Protein AF-A0A968XJI5-F1 (afdb_monomer_lite)

Structure (mmCIF, N/CA/C/O backbone):
data_AF-A0A968XJI5-F1
#
_entry.id   AF-A0A968XJI5-F1
#
loop_
_atom_site.group_PDB
_atom_site.id
_atom_site.type_symbol
_atom_site.label_atom_id
_atom_site.label_alt_id
_atom_site.label_comp_id
_atom_site.label_asym_id
_atom_site.label_entity_id
_atom_site.label_seq_id
_atom_site.pdbx_PDB_ins_code
_atom_site.Cartn_x
_atom_site.Cartn_y
_atom_site.Cartn_z
_atom_site.occupancy
_atom_site.B_iso_or_equiv
_atom_site.auth_seq_id
_atom_site.auth_comp_id
_atom_site.auth_asym_id
_atom_site.auth_atom_id
_atom_site.pdbx_PDB_model_num
ATOM 1 N N . MET A 1 1 ? -0.556 -0.859 -24.453 1.00 35.66 1 MET A N 1
ATOM 2 C CA . MET A 1 1 ? -1.212 -1.954 -23.723 1.00 35.66 1 MET A CA 1
ATOM 3 C C . MET A 1 1 ? -1.391 -1.450 -22.297 1.00 35.66 1 MET A C 1
ATOM 5 O O . MET A 1 1 ?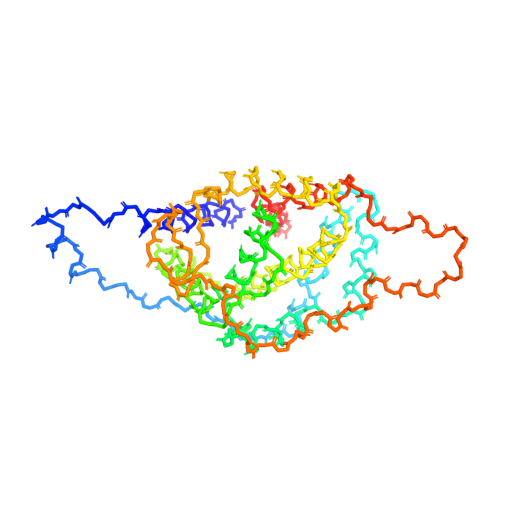 -0.723 -1.911 -21.394 1.00 35.66 1 MET A O 1
ATOM 9 N N . ASN A 1 2 ? -2.111 -0.326 -22.147 1.00 31.19 2 ASN A N 1
ATOM 10 C CA . ASN A 1 2 ? -1.988 0.552 -20.966 1.00 31.19 2 ASN A CA 1
ATOM 11 C C . ASN A 1 2 ? -3.365 1.051 -20.475 1.00 31.19 2 ASN A C 1
ATOM 13 O O . ASN A 1 2 ? -3.436 1.959 -19.659 1.00 31.19 2 ASN A O 1
ATOM 17 N N . ILE A 1 3 ? -4.454 0.474 -20.998 1.00 26.94 3 ILE A N 1
ATOM 18 C CA . ILE A 1 3 ? -5.840 0.720 -20.561 1.00 26.94 3 ILE A CA 1
ATOM 19 C C . ILE A 1 3 ? -6.321 -0.435 -19.654 1.00 26.94 3 ILE A C 1
ATOM 21 O O . ILE A 1 3 ? -7.264 -0.275 -18.889 1.00 26.94 3 ILE A O 1
ATOM 25 N N . GLU A 1 4 ? -5.639 -1.583 -19.675 1.00 44.22 4 GLU A N 1
ATOM 26 C CA . GLU A 1 4 ? -6.158 -2.834 -19.110 1.00 44.22 4 GLU A CA 1
ATOM 27 C C . GLU A 1 4 ? -5.755 -3.085 -17.642 1.00 44.22 4 GLU A C 1
ATOM 29 O O . GLU A 1 4 ? -6.529 -3.686 -16.903 1.00 44.22 4 GLU A O 1
ATOM 34 N N . ILE A 1 5 ? -4.651 -2.505 -17.145 1.00 39.16 5 ILE A N 1
ATOM 35 C CA . ILE A 1 5 ? -4.213 -2.661 -15.738 1.00 39.16 5 ILE A CA 1
ATOM 36 C C . ILE A 1 5 ? -5.248 -2.097 -14.743 1.00 39.16 5 ILE A C 1
ATOM 38 O O . ILE A 1 5 ? -5.525 -2.725 -13.721 1.00 39.16 5 ILE A O 1
ATOM 42 N N . SER A 1 6 ? -5.886 -0.964 -15.067 1.00 45.66 6 SER A N 1
ATOM 43 C CA . SER A 1 6 ? -6.975 -0.395 -14.251 1.00 45.66 6 SER A CA 1
ATOM 44 C C . SER A 1 6 ? -8.212 -1.306 -14.236 1.00 45.66 6 SER A C 1
ATOM 46 O O . SER A 1 6 ? -8.803 -1.548 -13.183 1.00 45.66 6 SER A O 1
ATOM 48 N N . GLY A 1 7 ? -8.548 -1.908 -15.385 1.00 45.16 7 GLY A N 1
ATOM 49 C CA . GLY A 1 7 ? -9.621 -2.900 -15.482 1.00 45.16 7 GLY A CA 1
ATOM 50 C C . GLY A 1 7 ? -9.322 -4.180 -14.696 1.00 45.16 7 GLY A C 1
ATOM 51 O O . GLY A 1 7 ? -10.227 -4.768 -14.110 1.00 45.16 7 GLY A O 1
ATOM 52 N N . ASN A 1 8 ? -8.056 -4.592 -14.621 1.00 47.53 8 ASN A N 1
ATOM 53 C CA . ASN A 1 8 ? -7.646 -5.787 -13.883 1.00 47.53 8 ASN A CA 1
ATOM 54 C C . ASN A 1 8 ? -7.675 -5.595 -12.378 1.00 47.53 8 ASN A C 1
ATOM 56 O O . ASN A 1 8 ? -8.117 -6.497 -11.674 1.00 47.53 8 ASN A O 1
ATOM 60 N N . MET A 1 9 ? -7.273 -4.422 -11.889 1.00 52.53 9 MET A N 1
ATOM 61 C CA . MET A 1 9 ? -7.461 -4.085 -10.482 1.00 52.53 9 MET A CA 1
ATOM 62 C C . MET A 1 9 ? -8.940 -4.024 -10.119 1.00 52.53 9 MET A C 1
ATOM 64 O O . MET A 1 9 ? -9.320 -4.601 -9.110 1.00 52.53 9 MET A O 1
ATOM 68 N N . GLN A 1 10 ? -9.784 -3.419 -10.960 1.00 55.75 10 GLN A N 1
ATOM 69 C CA . GLN A 1 10 ? -11.232 -3.406 -10.733 1.00 55.75 10 GLN A CA 1
ATOM 70 C C . GLN A 1 10 ? -11.834 -4.817 -10.741 1.00 55.75 10 GLN A C 1
ATOM 72 O O . GLN A 1 10 ? -12.703 -5.102 -9.926 1.00 55.75 10 GLN A O 1
ATOM 77 N N . ARG A 1 11 ? -11.366 -5.727 -11.608 1.00 54.44 11 ARG A N 1
ATOM 78 C CA . ARG A 1 11 ? -11.797 -7.137 -11.597 1.00 54.44 11 ARG A CA 1
ATOM 79 C C . ARG A 1 11 ? -11.297 -7.890 -10.370 1.00 54.44 11 ARG A C 1
ATOM 81 O O . ARG A 1 11 ? -12.080 -8.625 -9.784 1.00 54.44 11 ARG A O 1
ATOM 88 N N . ALA A 1 12 ? -10.044 -7.694 -9.961 1.00 53.41 12 ALA A N 1
ATOM 89 C CA . ALA A 1 12 ? -9.514 -8.282 -8.733 1.00 53.41 12 ALA A CA 1
ATOM 90 C C . ALA A 1 12 ? -10.296 -7.775 -7.509 1.00 53.41 12 ALA A C 1
ATOM 92 O O . ALA A 1 12 ? -10.733 -8.577 -6.690 1.00 53.41 12 ALA A O 1
ATOM 93 N N . SER A 1 13 ? -10.579 -6.471 -7.436 1.00 58.62 13 SER A N 1
ATOM 94 C CA . SER A 1 13 ? -11.427 -5.859 -6.407 1.00 58.62 13 SER A CA 1
ATOM 95 C C . SER A 1 13 ? -12.874 -6.369 -6.450 1.00 58.62 13 SER A C 1
ATOM 97 O O . SER A 1 13 ? -13.447 -6.673 -5.403 1.00 58.62 13 SER A O 1
ATOM 99 N N . ALA A 1 14 ? -13.453 -6.544 -7.641 1.00 58.97 14 ALA A N 1
ATOM 100 C CA . ALA A 1 14 ? -14.783 -7.126 -7.810 1.00 58.97 14 ALA A CA 1
ATOM 101 C C . ALA A 1 14 ? -14.828 -8.603 -7.390 1.00 58.97 14 ALA A C 1
ATOM 103 O O . ALA A 1 14 ? -15.813 -9.029 -6.801 1.00 58.97 14 ALA A O 1
ATOM 104 N N . MET A 1 15 ? -13.762 -9.371 -7.635 1.00 55.09 15 MET A N 1
ATOM 105 C CA . MET A 1 15 ? -13.666 -10.781 -7.241 1.00 55.09 15 MET A CA 1
ATOM 106 C C . MET A 1 15 ? -13.404 -10.970 -5.747 1.00 55.09 15 MET A C 1
ATOM 108 O O . MET A 1 15 ? -13.943 -11.894 -5.141 1.00 55.09 15 MET A O 1
ATOM 112 N N . VAL A 1 16 ? -12.615 -10.086 -5.127 1.00 56.41 16 VAL A N 1
ATOM 113 C CA . VAL A 1 16 ? -12.522 -10.022 -3.662 1.00 56.41 16 VAL A CA 1
ATOM 114 C C . VAL A 1 16 ? -13.909 -9.736 -3.088 1.00 56.41 16 VAL A C 1
ATOM 116 O O . VAL A 1 16 ? -14.330 -10.433 -2.176 1.00 56.41 16 VAL A O 1
ATOM 119 N N . SER A 1 17 ? -14.660 -8.804 -3.679 1.00 55.44 17 SER A N 1
ATOM 120 C CA . SER A 1 17 ? -16.026 -8.489 -3.243 1.00 55.44 17 SER A CA 1
ATOM 121 C C . SER A 1 17 ? -17.034 -9.620 -3.500 1.00 55.44 17 SER A C 1
ATOM 123 O O . SER A 1 17 ? -17.924 -9.818 -2.682 1.00 55.44 17 SER A O 1
ATOM 125 N N . SER A 1 18 ? -16.910 -10.392 -4.589 1.00 52.97 18 SER A N 1
ATOM 126 C CA . SER A 1 18 ? -17.830 -11.501 -4.894 1.00 52.97 18 SER A CA 1
ATOM 127 C C . SER A 1 18 ? -17.578 -12.736 -4.030 1.00 52.97 18 SER A C 1
ATOM 129 O O . SER A 1 18 ? -18.528 -13.344 -3.552 1.00 52.97 18 SER A O 1
ATOM 131 N N . ASN A 1 19 ? -16.313 -13.060 -3.743 1.00 51.69 19 ASN A N 1
ATOM 132 C CA . ASN A 1 19 ? -15.949 -14.164 -2.842 1.00 51.69 19 ASN A CA 1
ATOM 133 C C . ASN A 1 19 ? -16.343 -13.907 -1.374 1.00 51.69 19 ASN A C 1
ATOM 135 O O . ASN A 1 19 ? -16.191 -14.790 -0.538 1.00 51.69 19 ASN A O 1
ATOM 139 N N . ILE A 1 20 ? -16.795 -12.693 -1.057 1.00 50.97 20 ILE A N 1
ATOM 140 C CA . ILE A 1 20 ? -17.197 -12.241 0.278 1.00 50.97 20 ILE A CA 1
ATOM 141 C C . ILE A 1 20 ? -18.722 -12.385 0.499 1.00 50.97 20 ILE A C 1
ATOM 143 O O . ILE A 1 20 ? -19.172 -12.283 1.636 1.00 50.97 20 ILE A O 1
ATOM 147 N N . VAL A 1 21 ? -19.528 -12.629 -0.549 1.00 47.69 21 VAL A N 1
ATOM 148 C CA . VAL A 1 21 ? -21.010 -12.577 -0.485 1.00 47.69 21 VAL A CA 1
ATOM 149 C C . VAL A 1 21 ? -21.703 -13.942 -0.671 1.00 47.69 21 VAL A C 1
ATOM 151 O O . VAL A 1 21 ? -22.892 -14.053 -0.392 1.00 47.69 21 VAL A O 1
ATOM 154 N N . GLU A 1 22 ? -21.003 -15.004 -1.075 1.00 44.00 22 GLU A N 1
ATOM 155 C CA . GLU A 1 22 ? -21.615 -16.326 -1.311 1.00 44.00 22 GLU A CA 1
ATOM 156 C C . GLU A 1 22 ? -21.336 -17.319 -0.169 1.00 44.00 22 GLU A C 1
ATOM 158 O O . GLU A 1 22 ? -20.496 -18.204 -0.288 1.00 44.00 22 GLU A O 1
ATOM 163 N N . GLU A 1 23 ? -22.062 -17.192 0.942 1.00 47.00 23 GLU A N 1
ATOM 164 C CA . GLU A 1 23 ? -22.126 -18.221 1.993 1.00 47.00 23 GLU A CA 1
ATOM 165 C C . GLU A 1 23 ? -23.575 -18.345 2.495 1.00 47.00 23 GLU A C 1
ATOM 167 O O . GLU A 1 23 ? -23.846 -18.065 3.649 1.00 47.00 23 GLU A O 1
ATOM 172 N N . ASP A 1 24 ? -24.529 -18.641 1.597 1.00 42.19 24 ASP A N 1
ATOM 173 C CA . ASP A 1 24 ? -25.928 -18.997 1.949 1.00 42.19 24 ASP A CA 1
ATOM 174 C C . ASP A 1 24 ? -26.706 -19.658 0.773 1.00 42.19 24 ASP A C 1
ATOM 176 O O . ASP A 1 24 ? -27.933 -19.586 0.687 1.00 42.19 24 ASP A O 1
ATOM 180 N N . ALA A 1 25 ? -26.017 -20.312 -0.172 1.00 46.16 25 ALA A N 1
ATOM 181 C CA . ALA A 1 25 ? -26.663 -21.061 -1.259 1.00 46.16 25 ALA A CA 1
ATOM 182 C C . ALA A 1 25 ? -26.314 -22.552 -1.172 1.00 46.16 25 ALA A C 1
ATOM 184 O O . ALA A 1 25 ? -25.316 -23.011 -1.730 1.00 46.16 25 ALA A O 1
ATOM 185 N N . ASP A 1 26 ? -27.156 -23.287 -0.449 1.00 47.19 26 ASP A N 1
ATOM 186 C CA . ASP A 1 26 ? -27.090 -24.736 -0.297 1.00 47.19 26 ASP A CA 1
ATOM 187 C C . ASP A 1 26 ? -27.313 -25.487 -1.635 1.00 47.19 26 ASP A C 1
ATOM 189 O O . ASP A 1 26 ? -28.223 -25.191 -2.412 1.00 47.19 26 ASP A O 1
ATOM 193 N N . ASP A 1 27 ? -26.472 -26.508 -1.827 1.00 46.28 27 ASP A N 1
ATOM 194 C CA . ASP A 1 27 ? -26.639 -27.765 -2.581 1.00 46.28 27 ASP A CA 1
ATOM 195 C C . ASP A 1 27 ? -26.408 -27.910 -4.104 1.00 46.28 27 ASP A C 1
ATOM 197 O O . ASP A 1 27 ? -26.242 -29.051 -4.531 1.00 46.28 27 ASP A O 1
ATOM 201 N N . ASP A 1 28 ? -26.239 -26.865 -4.930 1.00 42.72 28 ASP A N 1
ATOM 202 C CA . ASP A 1 28 ? -26.027 -27.074 -6.394 1.00 42.72 28 ASP A CA 1
ATOM 203 C C . ASP A 1 28 ? -24.695 -26.552 -6.990 1.00 42.72 28 ASP A C 1
ATOM 205 O O . ASP A 1 28 ? -24.399 -26.788 -8.167 1.00 42.72 28 ASP A O 1
ATOM 209 N N . LEU A 1 29 ? -23.821 -25.910 -6.202 1.00 43.19 29 LEU A N 1
ATOM 210 C CA . LEU A 1 29 ? -22.547 -25.337 -6.694 1.00 43.19 29 LEU A CA 1
ATOM 211 C C . LEU A 1 29 ? -21.313 -26.248 -6.535 1.00 43.19 29 LEU A C 1
ATOM 213 O O . LEU A 1 29 ? -20.282 -26.008 -7.174 1.00 43.19 29 LEU A O 1
ATOM 217 N N . ASP A 1 30 ? -21.417 -27.343 -5.775 1.00 42.69 30 ASP A N 1
ATOM 218 C CA . ASP A 1 30 ? -20.290 -28.255 -5.492 1.00 42.69 30 ASP A CA 1
ATOM 219 C C . ASP A 1 30 ? -19.818 -29.042 -6.741 1.00 42.69 30 ASP A C 1
ATOM 221 O O . ASP A 1 30 ? -18.739 -29.640 -6.768 1.00 42.69 30 ASP A O 1
ATOM 225 N N . SER A 1 31 ? -20.595 -29.000 -7.831 1.00 43.19 31 SER A N 1
ATOM 226 C CA . SER A 1 31 ? -20.277 -29.670 -9.099 1.00 43.19 31 SER A CA 1
ATOM 227 C C . SER A 1 31 ? -19.577 -28.784 -10.145 1.00 43.19 31 SER A C 1
ATOM 229 O O . SER A 1 31 ? -18.988 -29.324 -11.084 1.00 43.19 31 SER A O 1
ATOM 231 N N . LEU A 1 32 ? -19.550 -27.451 -9.978 1.00 40.84 32 LEU A N 1
ATOM 232 C CA . LEU A 1 32 ? -18.903 -26.526 -10.931 1.00 40.84 32 LEU A CA 1
ATOM 233 C C . LEU A 1 32 ? -17.544 -25.983 -10.461 1.00 40.84 32 LEU A C 1
ATOM 235 O O . LEU A 1 32 ? -16.745 -25.551 -11.292 1.00 40.84 32 LEU A O 1
ATOM 239 N N . GLN A 1 33 ? -17.232 -26.053 -9.164 1.00 47.09 33 GLN A N 1
ATOM 240 C CA . GLN A 1 33 ? -15.945 -25.581 -8.630 1.00 47.09 33 GLN A CA 1
ATOM 241 C C . GLN A 1 33 ? -14.835 -26.649 -8.604 1.00 47.09 33 GLN A C 1
ATOM 243 O O . GLN A 1 33 ? -13.657 -26.307 -8.513 1.00 47.09 33 GLN A O 1
ATOM 248 N N . LYS A 1 34 ? -15.153 -27.943 -8.752 1.00 43.00 34 LYS A N 1
ATOM 249 C CA . LYS A 1 34 ? -14.184 -29.036 -8.526 1.00 43.00 34 LYS A CA 1
ATOM 250 C C . LYS A 1 34 ? -13.140 -29.289 -9.624 1.00 43.00 34 LYS A C 1
ATOM 252 O O . LYS A 1 34 ? -12.321 -30.180 -9.437 1.00 43.00 34 LYS A O 1
ATOM 257 N N . ASN A 1 35 ? -13.108 -28.542 -10.734 1.00 39.81 35 ASN A N 1
ATOM 258 C CA . ASN A 1 35 ? -12.178 -28.842 -11.841 1.00 39.81 35 ASN A CA 1
ATOM 259 C C . ASN A 1 35 ? -11.544 -27.642 -12.567 1.00 39.81 35 ASN A C 1
ATOM 261 O O . ASN A 1 35 ? -10.936 -27.832 -13.622 1.00 39.81 35 ASN A O 1
ATOM 265 N N . GLN A 1 36 ? -11.597 -26.419 -12.028 1.00 47.22 36 GLN A N 1
ATOM 266 C CA . GLN A 1 36 ? -10.702 -25.371 -12.533 1.00 47.22 36 GLN A CA 1
ATOM 267 C C . GLN A 1 36 ? -9.328 -25.517 -11.877 1.00 47.22 36 GLN A C 1
ATOM 269 O O . GLN A 1 36 ? -9.031 -24.923 -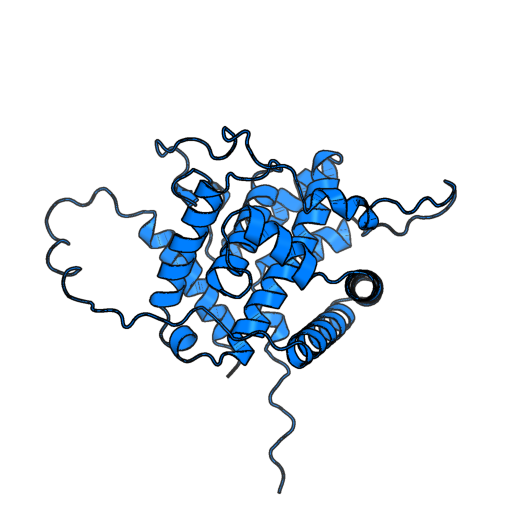10.845 1.00 47.22 36 GLN A O 1
ATOM 274 N N . THR A 1 37 ? -8.468 -26.333 -12.489 1.00 44.34 37 THR A N 1
ATOM 275 C CA . THR A 1 37 ? -7.027 -26.300 -12.225 1.00 44.34 37 THR A CA 1
ATOM 276 C C . THR A 1 37 ? -6.479 -24.967 -12.729 1.00 44.34 37 THR A C 1
ATOM 278 O O . THR A 1 37 ? -6.015 -24.861 -13.866 1.00 44.34 37 THR A O 1
ATOM 281 N N . TYR A 1 38 ? -6.574 -23.923 -11.907 1.00 52.94 38 TYR A N 1
ATOM 282 C CA . TYR A 1 38 ? -5.861 -22.676 -12.151 1.00 52.94 38 TYR 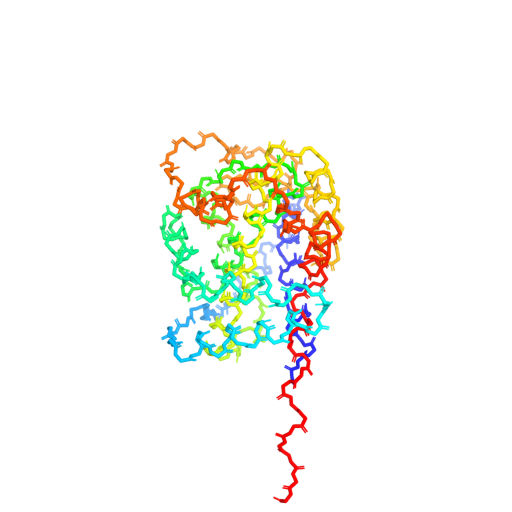A CA 1
ATOM 283 C C . TYR A 1 38 ? -4.363 -22.987 -12.162 1.00 52.94 38 TYR A C 1
ATOM 285 O O . TYR A 1 38 ? -3.831 -23.555 -11.207 1.00 52.94 38 TYR A O 1
ATOM 293 N N . SER A 1 39 ? -3.674 -22.653 -13.257 1.00 56.69 39 SER A N 1
ATOM 294 C CA . SER A 1 39 ? -2.211 -22.681 -13.242 1.00 56.69 39 SER A CA 1
ATOM 295 C C . SER A 1 39 ? -1.733 -21.696 -12.174 1.00 56.69 39 SER A C 1
ATOM 297 O O . SER A 1 39 ? -2.232 -20.569 -12.156 1.00 56.69 39 SER A O 1
ATOM 299 N N . PRO A 1 40 ? -0.812 -22.092 -11.278 1.00 68.81 40 PRO A N 1
ATOM 300 C CA . PRO A 1 40 ? -0.334 -21.198 -10.236 1.00 68.81 40 PRO A CA 1
ATOM 301 C C . PRO A 1 40 ? 0.265 -19.952 -10.891 1.00 68.81 40 PRO A C 1
ATOM 303 O O . PRO A 1 40 ? 1.225 -20.035 -11.659 1.00 68.81 40 PRO A O 1
ATOM 306 N N . VAL A 1 41 ? -0.343 -18.796 -10.630 1.00 84.06 41 VAL A N 1
ATOM 307 C CA . VAL A 1 41 ? 0.139 -17.518 -11.148 1.00 84.06 41 VAL A CA 1
ATOM 308 C C . VAL A 1 41 ? 1.379 -17.126 -10.356 1.00 84.06 41 VAL A C 1
ATOM 310 O O . VAL A 1 41 ? 1.348 -17.084 -9.130 1.00 84.06 41 VAL A O 1
ATOM 313 N N . ASN A 1 42 ? 2.484 -16.835 -11.047 1.00 90.75 42 ASN A N 1
ATOM 314 C CA . ASN A 1 42 ? 3.670 -16.311 -10.381 1.00 90.75 42 ASN A CA 1
ATOM 315 C C . ASN A 1 42 ? 3.426 -14.846 -9.983 1.00 90.75 42 ASN A C 1
ATOM 317 O O . ASN A 1 42 ? 3.370 -13.976 -10.855 1.00 90.75 42 ASN A O 1
ATOM 321 N N . LEU A 1 43 ? 3.286 -14.583 -8.686 1.00 94.62 43 LEU A N 1
ATOM 322 C CA . LEU A 1 43 ? 3.045 -13.247 -8.129 1.00 94.62 43 LEU A CA 1
ATOM 323 C C . LEU A 1 43 ? 4.329 -12.542 -7.675 1.00 94.62 43 LEU A C 1
ATOM 325 O O . LEU A 1 43 ? 4.277 -11.375 -7.281 1.00 94.62 43 LEU A O 1
ATOM 329 N N . THR A 1 44 ? 5.470 -13.232 -7.735 1.00 96.31 44 THR A N 1
ATOM 330 C CA . THR A 1 44 ? 6.758 -12.693 -7.309 1.00 96.31 44 THR A CA 1
ATOM 331 C C . THR A 1 44 ? 7.549 -12.113 -8.478 1.00 96.31 44 THR A C 1
ATOM 333 O O . THR A 1 44 ? 7.228 -12.326 -9.655 1.00 96.31 44 THR A O 1
ATOM 336 N N . TYR A 1 45 ? 8.569 -11.327 -8.142 1.00 96.38 45 TYR A N 1
ATOM 337 C CA . TYR A 1 45 ? 9.547 -10.791 -9.081 1.00 96.38 45 TYR A CA 1
ATOM 338 C C . TYR A 1 45 ? 10.954 -10.825 -8.482 1.00 96.38 45 TYR A C 1
ATOM 340 O O . TYR A 1 45 ? 11.129 -10.752 -7.265 1.00 96.38 45 TYR A O 1
ATOM 348 N N . THR A 1 46 ? 11.976 -10.864 -9.337 1.00 97.56 46 THR A N 1
ATOM 349 C CA . THR A 1 46 ? 13.363 -10.655 -8.907 1.00 97.56 46 THR A CA 1
ATOM 350 C C . THR A 1 46 ? 13.654 -9.153 -8.775 1.00 97.56 46 THR A C 1
ATOM 352 O O . THR A 1 46 ? 13.566 -8.435 -9.776 1.00 97.56 46 THR A O 1
ATOM 355 N N . PRO A 1 47 ? 14.036 -8.638 -7.590 1.00 96.44 47 PRO A N 1
ATOM 356 C CA . PRO A 1 47 ? 14.287 -7.210 -7.408 1.00 96.44 47 PRO A CA 1
ATOM 357 C C . PRO A 1 47 ? 15.442 -6.699 -8.266 1.00 96.44 47 PRO A C 1
ATOM 359 O O . PRO A 1 47 ? 16.501 -7.321 -8.366 1.00 96.44 47 PRO A O 1
ATOM 362 N N . SER A 1 48 ? 15.274 -5.507 -8.835 1.00 97.62 48 SER A N 1
ATOM 363 C CA . SER A 1 48 ? 16.322 -4.811 -9.581 1.00 97.62 48 SER A CA 1
ATOM 364 C C . SER A 1 48 ? 16.458 -3.372 -9.107 1.00 97.62 48 SER A C 1
ATOM 366 O O . SER A 1 48 ? 15.589 -2.546 -9.373 1.00 97.62 48 SER A O 1
ATOM 368 N N . SER A 1 49 ? 17.592 -3.036 -8.491 1.00 94.81 49 SER A N 1
ATOM 369 C CA . SER A 1 49 ? 17.864 -1.677 -7.996 1.00 94.81 49 SER A CA 1
ATOM 370 C C . SER A 1 49 ? 17.866 -0.617 -9.104 1.00 94.81 49 SER A C 1
ATOM 372 O O . SER A 1 49 ? 17.486 0.534 -8.885 1.00 94.81 49 SER A O 1
ATOM 374 N N . ALA A 1 50 ? 18.271 -0.994 -10.322 1.00 95.31 50 ALA A N 1
ATOM 375 C CA . ALA A 1 50 ? 18.188 -0.120 -11.486 1.00 95.31 50 ALA A CA 1
ATOM 376 C C . ALA A 1 50 ? 16.731 0.206 -11.843 1.00 95.31 50 ALA A C 1
ATOM 378 O O . ALA A 1 50 ? 16.433 1.359 -12.156 1.00 95.31 50 ALA A O 1
ATOM 379 N N . ARG A 1 51 ? 15.831 -0.783 -11.751 1.00 95.44 51 ARG A N 1
ATOM 380 C CA . ARG A 1 51 ? 14.393 -0.587 -11.973 1.00 95.44 51 ARG A CA 1
ATOM 381 C C . ARG A 1 51 ? 13.755 0.204 -10.848 1.00 95.44 51 ARG A C 1
ATOM 383 O O . ARG A 1 51 ? 13.069 1.162 -11.161 1.00 95.44 51 ARG A O 1
ATOM 390 N N . THR A 1 52 ? 14.074 -0.091 -9.590 1.00 94.56 52 THR A N 1
ATOM 391 C CA . THR A 1 52 ? 13.586 0.688 -8.443 1.00 94.56 52 THR A CA 1
ATOM 392 C C . THR A 1 52 ? 13.879 2.171 -8.627 1.00 94.56 52 THR A C 1
ATOM 394 O O . THR A 1 52 ? 12.983 3.007 -8.554 1.00 94.56 52 THR A O 1
ATOM 397 N N . ARG A 1 53 ? 15.119 2.518 -8.998 1.00 92.75 53 ARG A N 1
ATOM 398 C CA . ARG A 1 53 ? 15.489 3.912 -9.276 1.00 92.75 53 ARG A CA 1
ATOM 399 C C . ARG A 1 53 ? 14.681 4.517 -10.428 1.00 92.75 53 ARG A C 1
ATOM 401 O O . ARG A 1 53 ? 14.248 5.661 -10.323 1.00 92.75 53 ARG A O 1
ATOM 408 N N . ALA A 1 54 ? 14.484 3.772 -11.515 1.00 91.44 54 ALA A N 1
ATOM 409 C CA . ALA A 1 54 ? 13.698 4.233 -12.659 1.00 91.44 54 ALA A CA 1
ATOM 410 C C . ALA A 1 54 ? 12.212 4.427 -12.303 1.00 91.44 54 ALA A C 1
ATOM 412 O O . ALA A 1 54 ? 11.624 5.439 -12.683 1.00 91.44 54 ALA A O 1
ATOM 413 N N . ASN A 1 55 ? 11.632 3.508 -11.530 1.00 90.50 55 ASN A N 1
ATOM 414 C CA . ASN A 1 55 ? 10.251 3.559 -11.055 1.00 90.50 55 ASN A CA 1
ATOM 415 C C . ASN A 1 55 ? 10.034 4.779 -10.151 1.00 90.50 55 ASN A C 1
ATOM 417 O O . ASN A 1 55 ? 9.100 5.544 -10.376 1.00 90.50 55 ASN A O 1
ATOM 421 N N . MET A 1 56 ? 10.944 5.042 -9.205 1.00 89.00 56 MET A N 1
ATOM 422 C CA . MET A 1 56 ? 10.868 6.229 -8.341 1.00 89.00 56 MET A CA 1
ATOM 423 C C . MET A 1 56 ? 10.978 7.534 -9.136 1.00 89.00 56 MET A C 1
ATOM 425 O O . MET A 1 56 ? 10.210 8.469 -8.915 1.00 89.00 56 MET A O 1
ATOM 429 N N . GLN A 1 57 ? 11.886 7.602 -10.114 1.00 88.56 57 GLN A N 1
ATOM 430 C CA . GLN A 1 57 ? 11.991 8.771 -10.993 1.00 88.56 57 GLN A CA 1
ATOM 431 C C . GLN A 1 57 ? 10.713 8.990 -11.812 1.00 88.56 57 GLN A C 1
ATOM 433 O O . GLN A 1 57 ? 10.270 10.131 -11.960 1.00 88.56 57 GLN A O 1
ATOM 438 N N . ALA A 1 58 ? 10.108 7.916 -12.325 1.00 86.00 58 ALA A N 1
ATOM 439 C CA . ALA A 1 58 ? 8.845 7.982 -13.051 1.00 86.00 58 ALA A CA 1
ATOM 440 C C . ALA A 1 58 ? 7.695 8.451 -12.146 1.00 86.00 58 ALA A C 1
ATOM 442 O O . ALA A 1 58 ? 6.926 9.326 -12.550 1.00 86.00 58 ALA A O 1
ATOM 443 N N . PHE A 1 59 ? 7.629 7.941 -10.914 1.00 83.12 59 PHE A N 1
ATOM 444 C CA . PHE A 1 59 ? 6.655 8.352 -9.905 1.00 83.12 59 PHE A CA 1
ATOM 445 C C . PHE A 1 59 ? 6.775 9.848 -9.578 1.00 83.12 59 PHE A C 1
ATOM 447 O O . PHE A 1 59 ? 5.798 10.588 -9.689 1.00 83.12 59 PHE A O 1
ATOM 454 N N . ILE A 1 60 ? 7.988 10.340 -9.296 1.00 83.69 60 ILE A N 1
ATOM 455 C CA . ILE A 1 60 ? 8.253 11.770 -9.047 1.00 83.69 60 ILE A CA 1
ATOM 456 C C . ILE A 1 60 ? 7.881 12.620 -10.270 1.00 83.69 60 ILE A C 1
ATOM 458 O O . ILE A 1 60 ? 7.238 13.667 -10.149 1.00 83.69 60 ILE A O 1
ATOM 462 N N . ALA A 1 61 ? 8.264 12.181 -11.472 1.00 84.69 61 ALA A N 1
ATOM 463 C CA . ALA A 1 61 ? 7.934 12.882 -12.708 1.00 84.69 61 ALA A CA 1
ATOM 464 C C . ALA A 1 61 ? 6.418 12.955 -12.947 1.00 84.69 61 ALA A C 1
ATOM 466 O O . ALA A 1 61 ? 5.939 13.950 -13.495 1.00 84.69 61 ALA A O 1
ATOM 467 N N . HIS A 1 62 ? 5.665 11.933 -12.539 1.00 77.50 62 HIS A N 1
ATOM 468 C CA . HIS A 1 62 ? 4.208 11.944 -12.577 1.00 77.50 62 HIS A CA 1
ATOM 469 C C . HIS A 1 62 ? 3.627 12.900 -11.527 1.00 77.50 62 HIS A C 1
ATOM 471 O O . HIS A 1 62 ? 2.849 13.781 -11.884 1.00 77.50 62 HIS A O 1
ATOM 477 N N . ALA A 1 63 ? 4.074 12.816 -10.271 1.00 77.00 63 ALA A N 1
ATOM 478 C CA . ALA A 1 63 ? 3.624 13.692 -9.187 1.00 77.00 63 ALA A CA 1
ATOM 479 C C . ALA A 1 63 ? 3.804 15.186 -9.520 1.00 77.00 63 ALA A C 1
ATOM 481 O O . ALA A 1 63 ? 2.920 16.000 -9.258 1.00 77.00 63 ALA A O 1
ATOM 482 N N . ARG A 1 64 ? 4.908 15.551 -10.188 1.00 80.38 64 ARG A N 1
ATOM 483 C CA . ARG A 1 64 ? 5.146 16.919 -10.690 1.00 80.38 64 ARG A CA 1
ATOM 484 C C . ARG A 1 64 ? 4.110 17.388 -11.715 1.00 80.38 64 ARG A C 1
ATOM 486 O O . ARG A 1 64 ? 3.812 18.577 -11.766 1.00 80.38 64 ARG A O 1
ATOM 493 N N . LYS A 1 65 ? 3.583 16.484 -12.545 1.00 79.38 65 LYS A N 1
ATOM 494 C CA . LYS A 1 65 ? 2.567 16.811 -13.562 1.00 79.38 65 LYS A CA 1
ATOM 495 C C . LYS A 1 65 ? 1.176 16.981 -12.952 1.00 79.38 65 LYS A C 1
ATOM 497 O O . LYS A 1 65 ? 0.382 17.739 -13.498 1.00 79.38 65 LYS A O 1
ATOM 502 N N . SER A 1 66 ? 0.899 16.305 -11.839 1.00 69.62 66 SER A N 1
ATOM 503 C CA . SER A 1 66 ? -0.415 16.307 -11.184 1.00 69.62 66 SER A CA 1
ATOM 504 C C . SER A 1 66 ? -0.705 17.565 -10.350 1.00 69.62 66 SER A C 1
ATOM 506 O O . SER A 1 66 ? -1.853 17.785 -9.971 1.00 69.62 66 SER A O 1
ATOM 508 N N . GLY A 1 67 ? 0.283 18.435 -10.103 1.00 61.12 67 GLY A N 1
ATOM 509 C CA . GLY A 1 67 ? 0.053 19.750 -9.495 1.00 61.12 67 GLY A CA 1
ATOM 510 C C . GLY A 1 67 ? 1.311 20.429 -8.946 1.00 61.12 67 GLY A C 1
ATOM 511 O O . GLY A 1 67 ? 2.294 19.778 -8.590 1.00 61.12 67 GLY A O 1
ATOM 512 N N . ALA A 1 68 ? 1.271 21.762 -8.846 1.00 44.81 68 ALA A N 1
ATOM 513 C CA . ALA A 1 68 ? 2.353 22.555 -8.264 1.00 44.81 68 ALA A CA 1
ATOM 514 C C . ALA A 1 68 ? 2.489 22.274 -6.749 1.00 44.81 68 ALA A C 1
ATOM 516 O O . ALA A 1 68 ? 1.505 22.314 -6.013 1.00 44.81 68 ALA A O 1
ATOM 517 N N . GLY A 1 69 ? 3.706 21.963 -6.290 1.00 57.44 69 GLY A N 1
ATOM 518 C CA . GLY A 1 69 ? 4.052 21.711 -4.879 1.00 57.44 69 GLY A CA 1
ATOM 519 C C . GLY A 1 69 ? 4.207 20.232 -4.504 1.00 57.44 69 GLY A C 1
ATOM 520 O O . GLY A 1 69 ? 5.197 19.869 -3.874 1.00 57.44 69 GLY A O 1
ATOM 521 N N . GLN A 1 70 ? 3.311 19.357 -4.975 1.00 63.28 70 GLN A N 1
ATOM 522 C CA . GLN A 1 70 ? 3.326 17.924 -4.628 1.00 63.28 70 GLN A CA 1
ATOM 523 C C . GLN A 1 70 ? 4.580 17.211 -5.148 1.00 63.28 70 GLN A C 1
ATOM 525 O O . GLN A 1 70 ? 5.183 16.413 -4.442 1.00 63.28 70 GLN A O 1
ATOM 530 N N . GLY A 1 71 ? 5.021 17.544 -6.364 1.00 66.56 71 GLY A N 1
ATOM 531 C CA . GLY A 1 71 ? 6.202 16.921 -6.958 1.00 66.56 71 GLY A CA 1
ATOM 532 C C . GLY A 1 71 ? 7.520 17.244 -6.248 1.00 66.56 71 GLY A C 1
ATOM 533 O O . GLY A 1 71 ? 8.387 16.382 -6.202 1.00 66.56 71 GLY A O 1
ATOM 534 N N . ALA A 1 72 ? 7.677 18.453 -5.695 1.00 71.88 72 ALA A N 1
ATOM 535 C CA . ALA A 1 72 ? 8.910 18.861 -5.014 1.00 71.88 72 ALA A CA 1
ATOM 536 C C . ALA A 1 72 ? 9.013 18.250 -3.608 1.00 71.88 72 ALA A C 1
ATOM 538 O O . ALA A 1 72 ? 10.059 17.726 -3.242 1.00 71.88 72 ALA A O 1
ATOM 539 N N . GLN A 1 73 ? 7.912 18.249 -2.850 1.00 69.69 73 GLN A N 1
ATOM 540 C CA . GLN A 1 73 ? 7.855 17.604 -1.534 1.00 69.69 73 GLN A CA 1
ATOM 541 C C . GLN A 1 73 ? 7.999 16.082 -1.654 1.00 69.69 73 GLN A C 1
ATOM 543 O O . GLN A 1 73 ? 8.746 15.474 -0.894 1.00 69.69 73 GLN A O 1
ATOM 548 N N . MET A 1 74 ? 7.355 15.469 -2.653 1.00 71.94 74 MET A N 1
ATOM 549 C CA . MET A 1 74 ? 7.497 14.036 -2.917 1.00 71.94 74 MET A CA 1
ATOM 550 C C . MET A 1 74 ? 8.916 13.669 -3.355 1.00 71.94 74 MET A C 1
ATOM 552 O O . MET A 1 74 ? 9.449 12.649 -2.935 1.00 71.94 74 MET A O 1
ATOM 556 N N . GLU A 1 75 ? 9.555 14.501 -4.179 1.00 79.12 75 GLU A N 1
ATOM 557 C CA . GLU A 1 75 ? 10.961 14.322 -4.539 1.00 79.12 75 GLU A CA 1
ATOM 558 C C . GLU A 1 75 ? 11.882 14.437 -3.326 1.00 79.12 75 GLU A C 1
ATOM 560 O O . GLU A 1 75 ? 12.795 13.631 -3.182 1.00 79.12 75 GLU A O 1
ATOM 565 N N . GLN A 1 76 ? 11.640 15.403 -2.440 1.00 79.00 76 GLN A N 1
ATOM 566 C CA . GLN A 1 76 ? 12.409 15.551 -1.210 1.00 79.00 76 GLN A CA 1
ATOM 567 C C . GLN A 1 76 ? 12.231 14.337 -0.290 1.00 79.00 76 GLN A C 1
ATOM 569 O O . GLN A 1 76 ? 13.214 13.811 0.236 1.00 79.00 76 GLN A O 1
ATOM 574 N N . LEU A 1 77 ? 10.998 13.854 -0.135 1.00 74.75 77 LEU A N 1
ATOM 575 C CA . LEU A 1 77 ? 10.687 12.665 0.652 1.00 74.75 77 LEU A CA 1
ATOM 576 C C . LEU A 1 77 ? 11.360 11.416 0.070 1.00 74.75 77 LEU A C 1
ATOM 578 O O . LEU A 1 77 ? 12.171 10.771 0.729 1.00 74.75 77 LEU A O 1
ATOM 582 N N . LEU A 1 78 ? 11.079 11.096 -1.191 1.00 79.19 78 LEU A N 1
ATOM 583 C CA . LEU A 1 78 ? 11.596 9.886 -1.834 1.00 79.19 78 LEU A CA 1
ATOM 584 C C . LEU A 1 78 ? 13.098 9.966 -2.139 1.00 79.19 78 LEU A C 1
ATOM 586 O O . LEU A 1 78 ? 13.740 8.942 -2.345 1.00 79.19 78 LEU A O 1
ATOM 590 N N . GLY A 1 79 ? 13.672 11.169 -2.174 1.00 80.81 79 GLY A N 1
ATOM 591 C CA . GLY A 1 79 ? 15.111 11.385 -2.294 1.00 80.81 79 GLY A CA 1
ATOM 592 C C . GLY A 1 79 ? 15.875 11.236 -0.976 1.00 80.81 79 GLY A C 1
ATOM 593 O O . GLY A 1 79 ? 17.091 11.054 -1.014 1.00 80.81 79 GLY A O 1
ATOM 594 N N . SER A 1 80 ? 15.194 11.306 0.174 1.00 79.06 80 SER A N 1
ATOM 595 C CA . SER A 1 80 ? 15.814 11.234 1.507 1.00 79.06 80 SER A CA 1
ATOM 596 C C . SER A 1 80 ? 15.619 9.894 2.219 1.00 79.06 80 SER A C 1
ATOM 598 O O . SER A 1 80 ? 16.311 9.631 3.202 1.00 79.06 80 SER A O 1
ATOM 600 N N . VAL A 1 81 ? 14.737 9.025 1.715 1.00 82.38 81 VAL A N 1
ATOM 601 C CA . VAL A 1 81 ? 14.431 7.726 2.325 1.00 82.38 81 VAL A CA 1
ATOM 602 C C . VAL A 1 81 ? 14.394 6.610 1.280 1.00 82.38 81 VAL A C 1
ATOM 604 O O . VAL A 1 81 ? 13.876 6.783 0.178 1.00 82.38 81 VAL A O 1
ATOM 607 N N . ASP A 1 82 ? 14.901 5.428 1.642 1.00 90.06 82 ASP A N 1
ATOM 608 C CA . ASP A 1 82 ? 14.637 4.197 0.889 1.00 90.06 82 ASP A CA 1
ATOM 609 C C . ASP A 1 82 ? 13.205 3.726 1.185 1.00 90.06 82 ASP A C 1
ATOM 611 O O . ASP A 1 82 ? 12.976 2.887 2.055 1.00 90.06 82 ASP A O 1
ATOM 615 N N . ALA A 1 83 ? 12.224 4.325 0.502 1.00 89.25 83 ALA A N 1
ATOM 616 C CA . ALA A 1 83 ? 10.802 4.078 0.750 1.00 89.25 83 ALA A CA 1
ATOM 617 C C . ALA A 1 83 ? 10.427 2.595 0.584 1.00 89.25 83 ALA A C 1
ATOM 619 O O . ALA A 1 83 ? 9.699 2.037 1.405 1.00 89.25 83 ALA A O 1
ATOM 620 N N . VAL A 1 84 ? 10.969 1.938 -0.447 1.00 93.31 84 VAL A N 1
ATOM 621 C CA . VAL A 1 84 ? 10.738 0.510 -0.707 1.00 93.31 84 VAL A CA 1
ATOM 622 C C . VAL A 1 84 ? 11.406 -0.342 0.374 1.00 93.31 84 VAL A C 1
ATOM 624 O O . VAL A 1 84 ? 10.799 -1.287 0.878 1.00 93.31 84 VAL A O 1
ATOM 627 N N . GLY A 1 85 ? 12.631 -0.003 0.784 1.00 93.69 85 GLY A N 1
ATOM 628 C CA . GLY A 1 85 ? 13.315 -0.674 1.887 1.00 93.69 85 GLY A CA 1
ATOM 629 C C . GLY A 1 85 ? 12.563 -0.566 3.215 1.00 93.69 85 GLY A C 1
ATOM 630 O O . GLY A 1 85 ? 12.395 -1.583 3.894 1.00 93.69 85 GLY A O 1
ATOM 631 N N . LEU A 1 86 ? 12.076 0.635 3.545 1.00 92.75 86 LEU A N 1
ATOM 632 C CA . LEU A 1 86 ? 11.337 0.950 4.771 1.00 92.75 86 LEU A CA 1
ATOM 633 C C . LEU A 1 86 ? 10.020 0.169 4.854 1.00 92.75 86 LEU A C 1
ATOM 635 O O . LEU A 1 86 ? 9.802 -0.577 5.810 1.00 92.75 86 LEU A O 1
ATOM 639 N N . VAL A 1 87 ? 9.176 0.276 3.824 1.00 94.31 87 VAL A N 1
ATOM 640 C CA . VAL A 1 87 ? 7.901 -0.458 3.770 1.00 94.31 87 VAL A CA 1
ATOM 641 C C . VAL A 1 87 ? 8.146 -1.959 3.713 1.00 94.31 87 VAL A C 1
ATOM 643 O O . VAL A 1 87 ? 7.456 -2.717 4.389 1.00 94.31 87 VAL A O 1
ATOM 646 N N . GLY A 1 88 ? 9.172 -2.400 2.984 1.00 95.62 88 GLY A N 1
ATOM 647 C CA . GLY A 1 88 ? 9.549 -3.807 2.927 1.00 95.62 88 GLY A CA 1
ATOM 648 C C . GLY A 1 88 ? 9.939 -4.365 4.296 1.00 95.62 88 GLY A C 1
ATOM 649 O O . GLY A 1 88 ? 9.537 -5.468 4.637 1.00 95.62 88 GLY A O 1
ATOM 650 N N . GLY A 1 89 ? 10.662 -3.601 5.121 1.00 94.88 89 GLY A N 1
ATOM 651 C CA . GLY A 1 89 ? 10.977 -4.012 6.494 1.00 94.88 89 GLY A CA 1
ATOM 652 C C . GLY A 1 89 ? 9.730 -4.149 7.373 1.00 94.88 89 GLY A C 1
ATOM 653 O O . GLY A 1 89 ? 9.624 -5.082 8.170 1.00 94.88 89 GLY A O 1
ATOM 654 N N . ALA A 1 90 ? 8.750 -3.261 7.196 1.00 92.38 90 ALA A N 1
ATOM 655 C CA . ALA A 1 90 ? 7.473 -3.360 7.893 1.00 92.38 90 ALA A CA 1
ATOM 656 C C . ALA A 1 90 ? 6.653 -4.576 7.450 1.00 92.38 90 ALA A C 1
ATOM 658 O O . ALA A 1 90 ? 6.099 -5.282 8.299 1.00 92.38 90 ALA A O 1
ATOM 659 N N . MET A 1 91 ? 6.609 -4.827 6.139 1.00 97.06 91 MET A N 1
ATOM 660 C CA . MET A 1 91 ? 5.989 -6.002 5.529 1.00 97.06 91 MET A CA 1
ATOM 661 C C . MET A 1 91 ? 6.593 -7.297 6.078 1.00 97.06 91 MET A C 1
ATOM 663 O O . MET A 1 91 ? 5.843 -8.158 6.541 1.00 97.06 91 MET A O 1
ATOM 667 N N . ASP A 1 92 ? 7.923 -7.397 6.139 1.00 94.88 92 ASP A N 1
ATOM 668 C CA . ASP A 1 92 ? 8.609 -8.577 6.675 1.00 94.88 92 ASP A CA 1
ATOM 669 C C . ASP A 1 92 ? 8.179 -8.867 8.126 1.00 94.88 92 ASP A C 1
ATOM 671 O O . ASP A 1 92 ? 7.895 -10.013 8.477 1.00 94.88 92 ASP A O 1
ATOM 675 N N . GLY A 1 93 ? 8.034 -7.829 8.962 1.00 91.19 93 GLY A N 1
ATOM 676 C CA . GLY A 1 93 ? 7.540 -7.958 10.341 1.00 91.19 93 GLY A CA 1
ATOM 677 C C . GLY A 1 93 ? 6.098 -8.477 10.457 1.00 91.19 93 GLY A C 1
ATOM 678 O O . GLY A 1 93 ? 5.708 -8.975 11.511 1.00 91.19 93 GLY A O 1
ATOM 679 N N . MET A 1 94 ? 5.314 -8.401 9.378 1.00 93.69 94 MET A N 1
ATOM 680 C CA . MET A 1 94 ? 3.951 -8.947 9.281 1.00 93.69 94 MET A CA 1
ATOM 681 C C . MET A 1 94 ? 3.918 -10.322 8.596 1.00 93.69 94 MET A C 1
ATOM 683 O O . MET A 1 94 ? 2.853 -10.919 8.435 1.00 93.69 94 MET A O 1
ATOM 687 N N . GLY A 1 95 ? 5.080 -10.857 8.210 1.00 95.44 95 GLY A N 1
ATOM 688 C CA . GLY A 1 95 ? 5.189 -12.081 7.419 1.00 95.44 95 GLY A CA 1
ATOM 689 C C . GLY A 1 95 ? 4.781 -11.892 5.956 1.00 95.44 95 GLY A C 1
ATOM 690 O O . GLY A 1 95 ? 4.375 -12.855 5.309 1.00 95.44 95 GLY A O 1
ATOM 691 N N . LEU A 1 96 ? 4.860 -10.664 5.437 1.00 97.62 96 LEU A N 1
ATOM 692 C CA . LEU A 1 96 ? 4.616 -10.347 4.036 1.00 97.62 96 LEU A CA 1
ATOM 693 C C . LEU A 1 96 ? 5.946 -10.248 3.278 1.00 97.62 96 LEU A C 1
ATOM 695 O O . LEU A 1 96 ? 6.790 -9.423 3.593 1.00 97.62 96 LEU A O 1
ATOM 699 N N . ASP A 1 97 ? 6.105 -11.052 2.231 1.00 97.69 97 ASP A N 1
ATOM 700 C CA . ASP A 1 97 ? 7.162 -10.897 1.223 1.00 97.69 97 ASP A CA 1
ATOM 701 C C . ASP A 1 97 ? 7.023 -9.590 0.417 1.00 97.69 97 ASP A C 1
ATOM 703 O O . ASP A 1 97 ? 6.083 -9.420 -0.364 1.00 97.69 97 ASP A O 1
ATOM 707 N N . ARG A 1 98 ? 7.994 -8.685 0.572 1.00 96.25 98 ARG A N 1
ATOM 708 C CA . ARG A 1 98 ? 8.104 -7.428 -0.189 1.00 96.25 98 ARG A CA 1
ATOM 709 C C . ARG A 1 98 ? 8.244 -7.611 -1.706 1.00 96.25 98 ARG A C 1
ATOM 711 O O . ARG A 1 98 ? 7.971 -6.675 -2.444 1.00 96.25 98 ARG A O 1
ATOM 718 N N . ASN A 1 99 ? 8.662 -8.789 -2.175 1.00 97.44 99 ASN A N 1
ATOM 719 C CA . ASN A 1 99 ? 8.858 -9.093 -3.596 1.00 97.44 99 ASN A CA 1
ATOM 720 C C . ASN A 1 99 ? 7.642 -9.784 -4.230 1.00 97.44 99 ASN A C 1
ATOM 722 O O . ASN A 1 99 ? 7.743 -10.343 -5.324 1.00 97.44 99 ASN A O 1
ATOM 726 N N . ASN A 1 100 ? 6.497 -9.765 -3.546 1.00 97.69 100 ASN A N 1
ATOM 727 C CA . ASN A 1 100 ? 5.230 -10.308 -4.015 1.00 97.69 100 ASN A CA 1
ATOM 728 C C . ASN A 1 100 ? 4.213 -9.169 -4.194 1.00 97.69 100 ASN A C 1
ATOM 730 O O . ASN A 1 100 ? 3.909 -8.421 -3.262 1.00 97.69 100 ASN A O 1
ATOM 734 N N . VAL A 1 101 ? 3.651 -9.044 -5.398 1.00 96.81 101 VAL A N 1
ATOM 735 C CA . VAL A 1 101 ? 2.710 -7.960 -5.728 1.00 96.81 101 VAL A CA 1
ATOM 736 C C . VAL A 1 101 ? 1.429 -8.038 -4.897 1.00 96.81 101 VAL A C 1
ATOM 738 O O . VAL A 1 101 ? 0.922 -7.007 -4.458 1.00 96.81 101 VAL A O 1
ATOM 741 N N . ALA A 1 102 ? 0.920 -9.242 -4.625 1.00 96.38 102 ALA A N 1
ATOM 742 C CA . ALA A 1 102 ? -0.282 -9.420 -3.814 1.00 96.38 102 ALA A CA 1
ATOM 743 C C . ALA A 1 102 ? -0.062 -8.992 -2.357 1.00 96.38 102 ALA A C 1
ATOM 745 O O . ALA A 1 102 ? -0.974 -8.482 -1.710 1.00 96.38 102 ALA A O 1
ATOM 746 N N . HIS A 1 103 ? 1.161 -9.139 -1.853 1.00 98.12 103 HIS A N 1
ATOM 747 C CA . HIS A 1 103 ? 1.524 -8.706 -0.509 1.00 98.12 103 HIS A CA 1
ATOM 748 C C . HIS A 1 103 ? 1.654 -7.183 -0.410 1.00 98.12 103 HIS A C 1
ATOM 750 O O . HIS A 1 103 ? 1.135 -6.587 0.533 1.00 98.12 103 HIS A O 1
ATOM 756 N N . ALA A 1 104 ? 2.283 -6.538 -1.398 1.00 97.75 104 ALA A N 1
ATOM 757 C CA . ALA A 1 104 ? 2.315 -5.076 -1.483 1.00 97.75 104 ALA A CA 1
ATOM 758 C C . ALA A 1 104 ? 0.894 -4.493 -1.616 1.00 97.75 104 ALA A C 1
ATOM 760 O O . ALA A 1 104 ? 0.556 -3.496 -0.979 1.00 97.75 104 ALA A O 1
ATOM 761 N N . TYR A 1 105 ? 0.033 -5.164 -2.387 1.00 95.56 105 TYR A N 1
ATOM 762 C CA . TYR A 1 105 ? -1.381 -4.820 -2.528 1.00 95.56 105 TYR A CA 1
ATOM 763 C C . TYR A 1 105 ? -2.128 -4.944 -1.195 1.00 95.56 105 TYR A C 1
ATOM 765 O O . TYR A 1 105 ? -2.847 -4.024 -0.811 1.00 95.56 105 TYR A O 1
ATOM 773 N N . ALA A 1 106 ? -1.922 -6.037 -0.454 1.00 96.38 106 ALA A N 1
ATOM 774 C CA . ALA A 1 106 ? -2.513 -6.227 0.868 1.00 96.38 106 ALA A CA 1
ATOM 775 C C . ALA A 1 106 ? -2.099 -5.132 1.859 1.00 96.38 106 ALA A C 1
ATOM 777 O O . ALA A 1 106 ? -2.957 -4.591 2.554 1.00 96.38 106 ALA A O 1
ATOM 778 N N . MET A 1 107 ? -0.813 -4.765 1.875 1.00 96.38 107 MET A N 1
ATOM 779 C CA . MET A 1 107 ? -0.299 -3.655 2.681 1.00 96.38 107 MET A CA 1
ATOM 780 C C . MET A 1 107 ? -1.022 -2.344 2.360 1.00 96.38 107 MET A C 1
ATOM 782 O O . MET A 1 107 ? -1.597 -1.711 3.244 1.00 96.38 107 MET A O 1
ATOM 786 N N . TYR A 1 108 ? -1.049 -1.971 1.081 1.00 95.19 108 TYR A N 1
ATOM 787 C CA . TYR A 1 108 ? -1.702 -0.751 0.620 1.00 95.19 108 TYR A CA 1
ATOM 788 C C . TYR A 1 108 ? -3.189 -0.689 1.009 1.00 95.19 108 TYR A C 1
ATOM 790 O O . TYR A 1 108 ? -3.638 0.309 1.578 1.00 95.19 108 TYR A O 1
ATOM 798 N N . TRP A 1 109 ? -3.960 -1.750 0.755 1.00 93.62 109 TRP A N 1
ATOM 799 C CA . TRP A 1 109 ? -5.397 -1.732 1.041 1.00 93.62 109 TRP A CA 1
ATOM 800 C C . TRP A 1 109 ? -5.735 -1.805 2.521 1.00 93.62 109 TRP A C 1
ATOM 802 O O . TRP A 1 109 ? -6.743 -1.222 2.913 1.00 93.62 109 TRP A O 1
ATOM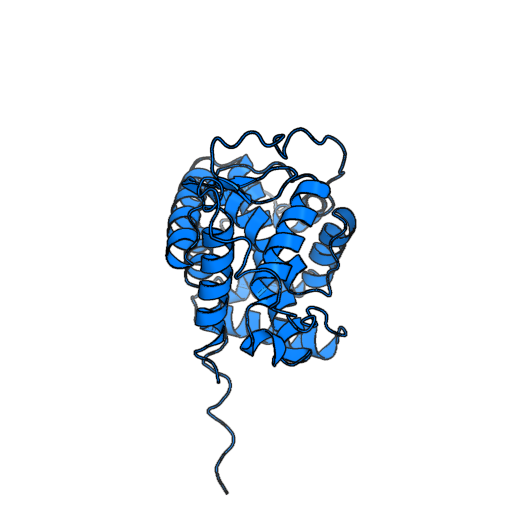 812 N N . ALA A 1 110 ? -4.921 -2.465 3.346 1.00 95.06 110 ALA A N 1
ATOM 813 C CA . ALA A 1 110 ? -5.119 -2.460 4.793 1.00 95.06 110 ALA A CA 1
ATOM 814 C C . ALA A 1 110 ? -5.002 -1.039 5.362 1.00 95.06 110 ALA A C 1
ATOM 816 O O . ALA A 1 110 ? -5.903 -0.590 6.071 1.00 95.06 110 ALA A O 1
ATOM 817 N N . VAL A 1 111 ? -3.956 -0.298 4.975 1.00 93.81 111 VAL A N 1
ATOM 818 C CA . VAL A 1 111 ? -3.780 1.109 5.376 1.00 93.81 111 VAL A CA 1
ATOM 819 C C . VAL A 1 111 ? -4.929 1.970 4.839 1.00 93.81 111 VAL A C 1
ATOM 821 O O . VAL A 1 111 ? -5.499 2.788 5.562 1.00 93.81 111 VAL A O 1
ATOM 824 N N . TYR A 1 112 ? -5.334 1.757 3.584 1.00 93.56 112 TYR A N 1
ATOM 825 C CA . TYR A 1 112 ? -6.402 2.547 2.974 1.00 93.56 112 TYR A CA 1
ATOM 826 C C . TYR A 1 112 ? -7.783 2.285 3.603 1.00 93.56 112 TYR A C 1
ATOM 828 O O . TYR A 1 112 ? -8.556 3.221 3.828 1.00 93.56 112 TYR A O 1
ATOM 836 N N . TRP A 1 113 ? -8.088 1.029 3.943 1.00 95.56 113 TRP A N 1
ATOM 837 C CA . TRP A 1 113 ? -9.278 0.667 4.716 1.00 95.56 113 TRP A CA 1
ATOM 838 C C . TRP A 1 113 ? -9.240 1.278 6.121 1.00 95.56 113 TRP A C 1
ATOM 840 O O . TRP A 1 113 ? -10.268 1.780 6.587 1.00 95.56 113 TRP A O 1
ATOM 850 N N . GLY A 1 114 ? -8.065 1.291 6.760 1.00 95.19 114 GLY A N 1
ATOM 851 C CA . GLY A 1 114 ? -7.842 1.925 8.059 1.00 95.19 114 GLY A CA 1
ATOM 852 C C . GLY A 1 114 ? -8.199 3.409 8.036 1.00 95.19 114 GLY A C 1
ATOM 853 O O . GLY A 1 114 ? -9.036 3.855 8.819 1.00 95.19 114 GLY A O 1
ATOM 854 N N . LEU A 1 115 ? -7.694 4.159 7.051 1.00 93.44 115 LEU A N 1
ATOM 855 C CA . LEU A 1 115 ? -8.078 5.560 6.828 1.00 93.44 115 LEU A CA 1
ATOM 856 C C . LEU A 1 115 ? -9.586 5.731 6.609 1.00 93.44 115 LEU A C 1
ATOM 858 O O . LEU A 1 115 ? -10.197 6.623 7.199 1.00 93.44 115 LEU A O 1
ATOM 862 N N . ALA A 1 116 ? -10.203 4.880 5.783 1.00 94.94 116 ALA A N 1
ATOM 863 C CA . ALA A 1 116 ? -11.639 4.933 5.509 1.00 94.94 116 ALA A CA 1
ATOM 864 C C . ALA A 1 116 ? -12.483 4.748 6.782 1.00 94.94 116 ALA A C 1
ATOM 866 O O . ALA A 1 116 ? -13.477 5.452 6.975 1.00 94.94 116 ALA A O 1
ATOM 867 N N . ASN A 1 117 ? -12.068 3.834 7.660 1.00 95.44 117 ASN A N 1
ATOM 868 C CA . ASN A 1 117 ? -12.790 3.468 8.878 1.00 95.44 117 ASN A CA 1
ATOM 869 C C . ASN A 1 117 ? -12.263 4.157 10.147 1.00 95.44 117 ASN A C 1
ATOM 871 O O . ASN A 1 117 ? -12.807 3.930 11.226 1.00 95.44 117 ASN A O 1
ATOM 875 N N . LYS A 1 118 ? -11.262 5.037 10.017 1.00 95.56 118 LYS A N 1
ATOM 876 C CA . LYS A 1 118 ? -10.557 5.707 11.126 1.00 95.56 118 LYS A CA 1
ATOM 877 C C . LYS A 1 118 ? -9.976 4.722 12.142 1.00 95.56 118 LYS A C 1
ATOM 879 O O . LYS A 1 118 ? -9.998 4.972 13.345 1.00 95.56 118 LYS A O 1
ATOM 884 N N . VAL A 1 119 ? -9.481 3.600 11.635 1.00 94.50 119 VAL A N 1
ATOM 885 C CA . VAL A 1 119 ? -8.738 2.593 12.386 1.00 94.50 119 VAL A CA 1
ATOM 886 C C . VAL A 1 119 ? -7.272 2.790 12.039 1.00 94.50 119 VAL A C 1
ATOM 888 O O . VAL A 1 119 ? -6.874 2.588 10.894 1.00 94.50 119 VAL A O 1
ATOM 891 N N . TYR A 1 120 ? -6.489 3.231 13.018 1.00 91.81 120 TYR A N 1
ATOM 892 C CA . TYR A 1 120 ? -5.074 3.563 12.824 1.00 91.81 120 TYR A CA 1
ATOM 893 C C . TYR A 1 120 ? -4.133 2.676 13.638 1.00 91.81 120 TYR A C 1
ATOM 895 O O . TYR A 1 120 ? -2.916 2.867 13.603 1.00 91.81 120 TYR A O 1
ATOM 903 N N . ASP A 1 121 ? -4.700 1.739 14.395 1.00 88.44 121 ASP A N 1
ATOM 904 C CA . ASP A 1 121 ? -3.928 0.684 15.025 1.00 88.44 121 ASP A CA 1
ATOM 905 C C . ASP A 1 121 ? -3.454 -0.289 13.953 1.00 88.44 121 ASP A C 1
ATOM 907 O O . ASP A 1 121 ? -4.146 -0.567 12.967 1.00 88.44 121 ASP A O 1
ATOM 911 N N . ARG A 1 122 ? -2.248 -0.811 14.153 1.00 85.88 122 ARG A N 1
ATOM 912 C CA . ARG A 1 122 ? -1.656 -1.763 13.227 1.00 85.88 122 ARG A CA 1
ATOM 913 C C . ARG A 1 122 ? -2.456 -3.073 13.247 1.00 85.88 122 ARG A C 1
ATOM 915 O O . ARG A 1 122 ? -2.641 -3.636 14.326 1.00 85.88 122 ARG A O 1
ATOM 922 N N . PRO A 1 123 ? -2.862 -3.613 12.084 1.00 91.44 123 PRO A N 1
ATOM 923 C CA . PRO A 1 123 ? -3.461 -4.938 12.028 1.00 91.44 123 PRO A CA 1
ATOM 924 C C . PRO A 1 123 ? -2.467 -6.023 12.450 1.00 91.44 123 PRO A C 1
ATOM 926 O O . PRO A 1 123 ? -1.258 -5.904 12.226 1.00 91.44 123 PRO A O 1
ATOM 929 N N . SER A 1 124 ? -2.975 -7.119 13.004 1.00 93.25 124 SER A N 1
ATOM 930 C CA . SER A 1 124 ? -2.144 -8.276 13.326 1.00 93.25 124 SER A CA 1
ATOM 931 C C . SER A 1 124 ? -1.452 -8.865 12.085 1.00 93.25 124 SER A C 1
ATOM 933 O O . SER A 1 124 ? -1.949 -8.784 10.955 1.00 93.25 124 SER A O 1
ATOM 935 N N . SER A 1 125 ? -0.321 -9.548 12.288 1.00 94.94 125 SER A N 1
ATOM 936 C CA . SER A 1 125 ? 0.368 -10.263 11.203 1.00 94.94 125 SER A CA 1
ATOM 937 C C . SER A 1 125 ? -0.531 -11.306 10.531 1.00 94.94 125 SER A C 1
ATOM 939 O O . SER A 1 125 ? -0.445 -11.514 9.322 1.00 94.94 125 SER A O 1
ATOM 941 N N . ARG A 1 126 ? -1.423 -11.956 11.288 1.00 95.19 126 ARG A N 1
ATOM 942 C CA . ARG A 1 126 ? -2.321 -12.981 10.748 1.00 95.19 126 ARG A CA 1
ATOM 943 C C . ARG A 1 126 ? -3.448 -12.358 9.913 1.00 95.19 126 ARG A C 1
ATOM 945 O O . ARG A 1 126 ? -3.695 -12.874 8.820 1.00 95.19 126 ARG A O 1
ATOM 952 N N . ALA A 1 127 ? -4.021 -11.229 10.330 1.00 95.56 127 ALA A N 1
ATOM 953 C CA . ALA A 1 127 ? -4.953 -10.444 9.521 1.00 95.56 127 ALA A CA 1
ATOM 954 C C . ALA A 1 127 ? -4.304 -10.004 8.197 1.00 95.56 127 ALA A C 1
ATOM 956 O O . ALA A 1 127 ? -4.854 -10.244 7.121 1.00 95.56 127 ALA A O 1
ATOM 957 N N . MET A 1 128 ? -3.082 -9.463 8.246 1.00 97.38 128 MET A N 1
ATOM 958 C CA . MET A 1 128 ? -2.348 -9.038 7.046 1.00 97.38 128 MET A CA 1
ATOM 959 C C . MET A 1 128 ? -2.051 -10.193 6.086 1.00 97.38 128 MET A C 1
ATOM 961 O O . MET A 1 128 ? -2.261 -10.067 4.879 1.00 97.38 128 MET A O 1
ATOM 965 N N . GLN A 1 129 ? -1.625 -11.347 6.602 1.00 97.25 129 GLN A N 1
ATOM 966 C CA . GLN A 1 129 ? -1.427 -12.547 5.783 1.00 97.25 129 GLN A CA 1
ATOM 967 C C . GLN A 1 129 ? -2.742 -13.067 5.189 1.00 97.25 129 GLN A C 1
ATOM 969 O O . GLN A 1 129 ? -2.745 -13.646 4.103 1.00 97.25 129 GLN A O 1
ATOM 974 N N . ALA A 1 130 ? -3.870 -12.891 5.878 1.00 95.69 130 ALA A N 1
ATOM 975 C CA . ALA A 1 130 ? -5.172 -13.272 5.350 1.00 95.69 130 ALA A CA 1
ATOM 976 C C . ALA A 1 130 ? -5.615 -12.366 4.194 1.00 95.69 130 ALA A C 1
ATOM 978 O O . ALA A 1 130 ? -6.037 -12.885 3.156 1.00 95.69 130 ALA A O 1
ATOM 979 N N . VAL A 1 131 ? -5.411 -11.049 4.311 1.00 96.12 131 VAL A N 1
ATOM 980 C CA . VAL A 1 131 ? -5.611 -10.101 3.200 1.00 96.12 131 VAL A CA 1
ATOM 981 C C . VAL A 1 131 ? -4.678 -10.426 2.032 1.00 96.12 131 VAL A C 1
ATOM 983 O O . VAL A 1 131 ? -5.121 -10.441 0.885 1.00 96.12 131 VAL A O 1
ATOM 986 N N . ALA A 1 132 ? -3.412 -10.761 2.299 1.00 96.88 132 ALA A N 1
ATOM 987 C CA . ALA A 1 132 ? -2.474 -11.203 1.269 1.00 96.88 132 ALA A CA 1
ATOM 988 C C . ALA A 1 132 ? -3.006 -12.416 0.499 1.00 96.88 132 ALA A C 1
ATOM 990 O O . ALA A 1 132 ? -3.120 -12.351 -0.720 1.00 96.88 132 ALA A O 1
ATOM 991 N N . ARG A 1 133 ? -3.465 -13.469 1.187 1.00 96.06 133 ARG A N 1
ATOM 992 C CA . ARG A 1 133 ? -4.077 -14.639 0.530 1.00 96.06 133 ARG A CA 1
ATOM 993 C C . ARG A 1 133 ? -5.332 -14.291 -0.279 1.00 96.06 133 ARG A C 1
ATOM 995 O O . ARG A 1 133 ? -5.582 -14.910 -1.312 1.00 96.06 133 ARG A O 1
ATOM 1002 N N . GLN A 1 134 ? -6.150 -13.342 0.180 1.00 93.81 134 GLN A N 1
ATOM 1003 C CA . GLN A 1 134 ? -7.302 -12.850 -0.590 1.00 93.81 134 GLN A CA 1
ATOM 1004 C C . GLN A 1 134 ? -6.844 -12.154 -1.879 1.00 93.81 134 GLN A C 1
ATOM 1006 O O . GLN A 1 134 ? -7.374 -12.445 -2.953 1.00 93.81 134 GLN A O 1
ATOM 1011 N N . ALA A 1 135 ? -5.824 -11.299 -1.787 1.00 93.50 135 ALA A N 1
ATOM 1012 C CA . ALA A 1 135 ? -5.227 -10.634 -2.937 1.00 93.50 135 ALA A CA 1
ATOM 1013 C C . ALA A 1 135 ? -4.605 -11.641 -3.916 1.00 93.50 135 ALA A C 1
ATOM 1015 O O . ALA A 1 135 ? -4.840 -11.542 -5.117 1.00 93.50 135 ALA A O 1
ATOM 1016 N N . GLU A 1 136 ? -3.882 -12.653 -3.426 1.00 94.00 136 GLU A N 1
ATOM 1017 C CA . GLU A 1 136 ? -3.295 -13.712 -4.256 1.00 94.00 136 GLU A CA 1
ATOM 1018 C C . GLU A 1 136 ? -4.355 -14.431 -5.094 1.00 94.00 136 GLU A C 1
ATOM 1020 O O . GLU A 1 136 ? -4.168 -14.605 -6.297 1.00 94.00 136 GLU A O 1
ATOM 1025 N N . ARG A 1 137 ? -5.502 -14.783 -4.493 1.00 90.06 137 ARG A N 1
ATOM 1026 C CA . ARG A 1 137 ? -6.637 -15.375 -5.224 1.00 90.06 137 ARG A CA 1
ATOM 1027 C C . ARG A 1 137 ? -7.194 -14.428 -6.286 1.00 90.06 137 ARG A C 1
ATOM 1029 O O . ARG A 1 137 ? -7.472 -14.869 -7.398 1.00 90.06 137 ARG A O 1
ATOM 1036 N N . GLY A 1 138 ? -7.323 -13.140 -5.962 1.00 86.62 138 GLY A N 1
ATOM 1037 C CA . GLY A 1 138 ? -7.791 -12.115 -6.899 1.00 86.62 138 GLY A CA 1
ATOM 1038 C C . GLY A 1 138 ? -6.839 -11.874 -8.076 1.00 86.62 138 GLY A C 1
ATOM 1039 O O . GLY A 1 138 ? -7.287 -11.608 -9.187 1.00 86.62 138 GLY A O 1
ATOM 1040 N N . PHE A 1 139 ? -5.526 -11.997 -7.870 1.00 88.00 139 PHE A N 1
ATOM 1041 C CA . PHE A 1 139 ? -4.554 -11.942 -8.964 1.00 88.00 139 PHE A CA 1
ATOM 1042 C C . PHE A 1 139 ? -4.496 -13.251 -9.757 1.00 88.00 139 PHE A C 1
ATOM 1044 O O . PHE A 1 139 ? -4.336 -13.214 -10.977 1.00 88.00 139 PHE A O 1
ATOM 1051 N N . ALA A 1 140 ? -4.659 -14.402 -9.098 1.00 86.19 140 ALA A N 1
ATOM 1052 C CA . ALA A 1 140 ? -4.621 -15.714 -9.742 1.00 86.19 140 ALA A CA 1
ATOM 1053 C C . ALA A 1 140 ? -5.748 -15.920 -10.768 1.00 86.19 140 ALA A C 1
ATOM 1055 O O . ALA A 1 140 ? -5.578 -16.652 -11.743 1.00 86.19 140 ALA A O 1
ATOM 1056 N N . SER A 1 141 ? -6.881 -15.244 -10.590 1.00 84.00 141 SER A N 1
ATOM 1057 C CA . SER A 1 141 ? -8.000 -15.252 -11.535 1.00 84.00 141 SER A CA 1
ATOM 1058 C C . SER A 1 141 ? -7.811 -14.309 -12.736 1.00 84.00 141 SER A C 1
ATOM 1060 O O . SER A 1 141 ? -8.629 -14.319 -13.659 1.00 84.00 141 SER A O 1
ATOM 1062 N N . SER A 1 142 ? -6.737 -13.508 -12.770 1.00 83.62 142 SER A N 1
ATOM 1063 C CA . SER A 1 142 ? -6.437 -12.570 -13.856 1.00 83.62 142 SER A CA 1
ATOM 1064 C C . SER A 1 142 ? -5.403 -13.139 -14.833 1.00 83.62 142 SER A C 1
ATOM 1066 O O . SER A 1 142 ? -4.195 -13.114 -14.589 1.00 83.62 142 SER A O 1
ATOM 1068 N N . ALA A 1 143 ? -5.869 -13.600 -16.000 1.00 82.38 143 ALA A N 1
ATOM 1069 C CA . ALA A 1 143 ? -4.998 -14.113 -17.065 1.00 82.38 143 ALA A CA 1
ATOM 1070 C C . ALA A 1 143 ? -3.982 -13.070 -17.573 1.00 82.38 143 ALA A C 1
ATOM 1072 O O . ALA A 1 143 ? -2.868 -13.413 -17.961 1.00 82.38 143 ALA A O 1
ATOM 1073 N N . GLU A 1 144 ? -4.343 -11.787 -17.551 1.00 80.50 144 GLU A N 1
ATOM 1074 C CA . GLU A 1 144 ? -3.441 -10.712 -17.967 1.00 80.50 144 GLU A CA 1
ATOM 1075 C C . GLU A 1 144 ? -2.338 -10.462 -16.934 1.00 80.50 144 GLU A C 1
ATOM 1077 O O . GLU A 1 144 ? -1.176 -10.262 -17.293 1.00 80.50 144 GLU A O 1
ATOM 1082 N N . PHE A 1 145 ? -2.666 -10.554 -15.641 1.00 86.94 145 PHE A N 1
ATOM 1083 C CA . PHE A 1 145 ? -1.643 -10.480 -14.604 1.00 86.94 145 PHE A CA 1
ATOM 1084 C C . PHE A 1 145 ? -0.679 -11.668 -14.695 1.00 86.94 145 PHE A C 1
ATOM 1086 O O . PHE A 1 145 ? 0.536 -11.497 -14.584 1.00 86.94 145 PHE A O 1
ATOM 1093 N N . ALA A 1 146 ? -1.198 -12.861 -14.998 1.00 86.25 146 ALA A N 1
ATOM 1094 C CA . ALA A 1 146 ? -0.366 -14.033 -15.249 1.00 86.25 146 ALA A CA 1
ATOM 1095 C C . ALA A 1 146 ? 0.627 -13.831 -16.407 1.00 86.25 1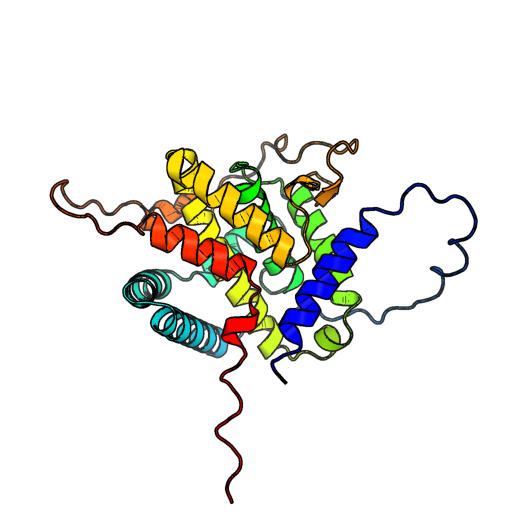46 ALA A C 1
ATOM 1097 O O . ALA A 1 146 ? 1.739 -14.356 -16.353 1.00 86.25 146 ALA A O 1
ATOM 1098 N N . ALA A 1 147 ? 0.267 -13.022 -17.408 1.00 87.38 147 ALA A N 1
ATOM 1099 C CA . ALA A 1 147 ? 1.129 -12.665 -18.534 1.00 87.38 147 ALA A CA 1
ATOM 1100 C C . ALA A 1 147 ? 2.075 -11.474 -18.264 1.00 87.38 147 ALA A C 1
ATOM 1102 O O . ALA A 1 147 ? 2.900 -11.148 -19.119 1.00 87.38 147 ALA A O 1
ATOM 1103 N N . SER A 1 148 ? 1.976 -10.818 -17.103 1.00 89.81 148 SER A N 1
ATOM 1104 C CA . SER A 1 148 ? 2.792 -9.645 -16.773 1.00 89.81 148 SER A CA 1
ATOM 1105 C C . SER A 1 148 ? 4.258 -10.019 -16.545 1.00 89.81 148 SER A C 1
ATOM 1107 O O . SER A 1 148 ? 4.573 -11.046 -15.932 1.00 89.81 148 SER A O 1
ATOM 1109 N N . SER A 1 149 ? 5.171 -9.167 -17.017 1.00 93.25 149 SER A N 1
ATOM 1110 C CA . SER A 1 149 ? 6.607 -9.388 -16.843 1.00 93.25 149 SER A CA 1
ATOM 1111 C C . SER A 1 149 ? 7.038 -9.157 -15.390 1.00 93.25 149 SER A C 1
ATOM 1113 O O . SER A 1 149 ? 6.364 -8.454 -14.637 1.00 93.25 149 SER A O 1
ATOM 1115 N N . GLU A 1 150 ? 8.194 -9.692 -14.984 1.00 94.94 150 GLU A N 1
ATOM 1116 C CA . GLU A 1 150 ? 8.757 -9.383 -13.657 1.00 94.94 150 GLU A CA 1
ATOM 1117 C C . GLU A 1 150 ? 8.991 -7.880 -13.461 1.00 94.94 150 GLU A C 1
ATOM 1119 O O . GLU A 1 150 ? 8.836 -7.367 -12.359 1.00 94.94 150 GLU A O 1
ATOM 1124 N N . ALA A 1 151 ? 9.321 -7.158 -14.537 1.00 94.12 151 ALA A N 1
ATOM 1125 C CA . ALA A 1 151 ? 9.501 -5.714 -14.490 1.00 94.12 151 ALA A CA 1
ATOM 1126 C C . ALA A 1 151 ? 8.193 -4.978 -14.168 1.00 94.12 151 ALA A C 1
ATOM 1128 O O . ALA A 1 151 ? 8.206 -4.042 -13.369 1.00 94.12 151 ALA A O 1
ATOM 1129 N N . ASP A 1 152 ? 7.081 -5.415 -14.765 1.00 93.06 152 ASP A N 1
ATOM 1130 C CA . ASP A 1 152 ? 5.760 -4.832 -14.512 1.00 93.06 152 ASP A CA 1
ATOM 1131 C C . ASP A 1 152 ? 5.298 -5.136 -13.084 1.00 93.06 152 ASP A C 1
ATOM 1133 O O . ASP A 1 152 ? 4.772 -4.260 -12.401 1.00 93.06 152 ASP A O 1
ATOM 1137 N N . LYS A 1 153 ? 5.566 -6.357 -12.606 1.00 95.19 153 LYS A N 1
ATOM 1138 C CA . LYS A 1 153 ? 5.285 -6.774 -11.227 1.00 95.19 153 LYS A CA 1
ATOM 1139 C C . LYS A 1 153 ? 6.090 -5.964 -10.215 1.00 95.19 153 LYS A C 1
ATOM 1141 O O . LYS A 1 153 ? 5.502 -5.430 -9.280 1.00 95.19 153 LYS A O 1
ATOM 1146 N N . GLN A 1 154 ? 7.397 -5.805 -10.436 1.00 96.75 154 GLN A N 1
ATOM 1147 C CA . GLN A 1 154 ? 8.252 -4.984 -9.578 1.00 96.75 154 GLN A CA 1
ATOM 1148 C C . GLN A 1 154 ? 7.739 -3.544 -9.502 1.00 96.75 154 GLN A C 1
ATOM 1150 O O . GLN A 1 154 ? 7.584 -3.002 -8.414 1.00 96.75 154 GLN A O 1
ATOM 1155 N N . MET A 1 155 ? 7.454 -2.930 -10.652 1.00 94.31 155 MET A N 1
ATOM 1156 C CA . MET A 1 155 ? 6.942 -1.561 -10.699 1.00 94.31 155 MET A CA 1
ATOM 1157 C C . MET A 1 155 ? 5.615 -1.420 -9.948 1.00 94.31 155 MET A C 1
ATOM 1159 O O . MET A 1 155 ? 5.467 -0.489 -9.164 1.00 94.31 155 MET A O 1
ATOM 1163 N N . MET A 1 156 ? 4.682 -2.357 -10.143 1.00 93.62 156 MET A N 1
ATOM 1164 C CA . MET A 1 156 ? 3.394 -2.343 -9.449 1.00 93.62 156 MET A CA 1
ATOM 1165 C C . MET A 1 156 ? 3.556 -2.483 -7.932 1.00 93.62 156 MET A C 1
ATOM 1167 O O . MET A 1 156 ? 2.949 -1.722 -7.183 1.00 93.62 156 MET A O 1
ATOM 1171 N N . ALA A 1 157 ? 4.375 -3.432 -7.469 1.00 96.69 157 ALA A N 1
ATOM 1172 C CA . ALA A 1 157 ? 4.620 -3.623 -6.043 1.00 96.69 157 ALA A CA 1
ATOM 1173 C C . ALA A 1 157 ? 5.265 -2.389 -5.404 1.00 96.69 157 ALA A C 1
ATOM 1175 O O . ALA A 1 157 ? 4.797 -1.918 -4.372 1.00 96.69 157 ALA A O 1
ATOM 1176 N N . GLU A 1 158 ? 6.296 -1.824 -6.031 1.00 95.50 158 GLU A N 1
ATOM 1177 C CA . GLU A 1 158 ? 6.991 -0.648 -5.503 1.00 95.50 158 GLU A CA 1
ATOM 1178 C C . GLU A 1 158 ? 6.090 0.593 -5.466 1.00 95.50 158 GLU A C 1
ATOM 1180 O O . GLU A 1 158 ? 6.148 1.361 -4.507 1.00 95.50 158 GLU A O 1
ATOM 1185 N N . GLU A 1 159 ? 5.218 0.779 -6.459 1.00 91.50 159 GLU A N 1
ATOM 1186 C CA . GLU A 1 159 ? 4.213 1.847 -6.445 1.00 91.50 159 GLU A CA 1
ATOM 1187 C C . GLU A 1 159 ? 3.212 1.667 -5.294 1.00 91.50 159 GLU A C 1
ATOM 1189 O O . GLU A 1 159 ? 2.922 2.621 -4.570 1.00 91.50 159 GLU A O 1
ATOM 1194 N N . LEU A 1 160 ? 2.718 0.443 -5.078 1.00 93.50 160 LEU A N 1
ATOM 1195 C CA . LEU A 1 160 ? 1.831 0.121 -3.955 1.00 93.50 160 LEU A CA 1
ATOM 1196 C C . LEU A 1 160 ? 2.513 0.377 -2.607 1.00 93.50 160 LEU A C 1
ATOM 1198 O O . LEU A 1 160 ? 1.895 0.955 -1.716 1.00 93.50 160 LEU A O 1
ATOM 1202 N N . MET A 1 161 ? 3.788 0.010 -2.470 1.00 95.31 161 MET A N 1
ATOM 1203 C CA . MET A 1 161 ? 4.569 0.256 -1.257 1.00 95.31 161 MET A CA 1
ATOM 1204 C C . MET A 1 161 ? 4.759 1.754 -1.000 1.00 95.31 161 MET A C 1
ATOM 1206 O O . MET A 1 161 ? 4.515 2.214 0.112 1.00 95.31 161 MET A O 1
ATOM 1210 N N . VAL A 1 162 ? 5.128 2.539 -2.017 1.00 91.75 162 VAL A N 1
ATOM 1211 C CA . VAL A 1 162 ? 5.247 4.002 -1.881 1.00 91.75 162 VAL A CA 1
ATOM 1212 C C . VAL A 1 162 ? 3.909 4.631 -1.500 1.00 91.75 162 VAL A C 1
ATOM 1214 O O . VAL A 1 162 ? 3.858 5.460 -0.593 1.00 91.75 162 VAL A O 1
ATOM 1217 N N . ASN A 1 163 ? 2.813 4.214 -2.132 1.00 88.94 163 ASN A N 1
ATOM 1218 C CA . ASN A 1 163 ? 1.485 4.705 -1.778 1.00 88.94 163 ASN A CA 1
ATOM 1219 C C . ASN A 1 163 ? 1.083 4.307 -0.352 1.00 88.94 163 ASN A C 1
ATOM 1221 O O . ASN A 1 163 ? 0.500 5.126 0.354 1.00 88.94 163 ASN A O 1
ATOM 1225 N N . ALA A 1 164 ? 1.419 3.094 0.094 1.00 91.75 164 ALA A N 1
ATOM 1226 C CA . ALA A 1 164 ? 1.189 2.669 1.471 1.00 91.75 164 ALA A CA 1
ATOM 1227 C C . ALA A 1 164 ? 1.953 3.558 2.463 1.00 91.75 164 ALA A C 1
ATOM 1229 O O . ALA A 1 164 ? 1.351 4.017 3.425 1.00 91.75 164 ALA A O 1
ATOM 1230 N N . LEU A 1 165 ? 3.225 3.879 2.193 1.00 90.56 165 LEU A N 1
ATOM 1231 C CA . LEU A 1 165 ? 4.018 4.796 3.023 1.00 90.56 165 LEU A CA 1
ATOM 1232 C C . LEU A 1 165 ? 3.383 6.188 3.119 1.00 90.56 165 LEU A C 1
ATOM 1234 O O . LEU A 1 165 ? 3.323 6.781 4.194 1.00 90.56 165 LEU A O 1
ATOM 1238 N N . ILE A 1 166 ? 2.901 6.717 1.992 1.00 87.25 166 ILE A N 1
ATOM 1239 C CA . ILE A 1 166 ? 2.231 8.019 1.966 1.00 87.25 166 ILE A CA 1
ATOM 1240 C C . ILE A 1 166 ? 0.961 7.961 2.820 1.00 87.25 166 ILE A C 1
ATOM 1242 O O . ILE A 1 166 ? 0.783 8.804 3.693 1.00 87.25 166 ILE A O 1
ATOM 1246 N N . LEU A 1 167 ? 0.093 6.966 2.613 1.00 87.44 167 LEU A N 1
ATOM 1247 C CA . LEU A 1 167 ? -1.149 6.825 3.380 1.00 87.44 167 LEU A CA 1
ATOM 1248 C C . LEU A 1 167 ? -0.899 6.579 4.876 1.00 87.44 167 LEU A C 1
ATOM 1250 O O . LEU A 1 167 ? -1.665 7.067 5.707 1.00 87.44 167 LEU A O 1
ATOM 1254 N N . ASP A 1 168 ? 0.173 5.874 5.224 1.00 89.06 168 ASP A N 1
ATOM 1255 C CA . ASP A 1 168 ? 0.596 5.650 6.607 1.00 89.06 168 ASP A CA 1
ATOM 1256 C C . ASP A 1 168 ? 0.987 6.975 7.281 1.00 89.06 168 ASP A C 1
ATOM 1258 O O . ASP A 1 168 ? 0.441 7.320 8.327 1.00 89.06 168 ASP A O 1
ATOM 1262 N N . SER A 1 169 ? 1.782 7.817 6.606 1.00 86.06 169 SER A N 1
ATOM 1263 C CA . SER A 1 169 ? 2.114 9.159 7.116 1.00 86.06 169 SER A CA 1
ATOM 1264 C C . SER A 1 169 ? 0.877 10.038 7.348 1.00 86.06 169 SER A C 1
ATOM 1266 O O . SER A 1 169 ? 0.799 10.778 8.328 1.00 86.06 169 SER A O 1
ATOM 1268 N N . VAL A 1 170 ? -0.138 9.910 6.487 1.00 87.00 170 VAL A N 1
ATOM 1269 C CA . VAL A 1 170 ? -1.413 10.620 6.649 1.00 87.00 170 VAL A CA 1
ATOM 1270 C C . VAL A 1 170 ? -2.237 10.041 7.800 1.00 87.00 170 VAL A C 1
ATOM 1272 O O . VAL A 1 170 ? -2.948 10.780 8.480 1.00 87.00 170 VAL A O 1
ATOM 1275 N N . SER A 1 171 ? -2.139 8.733 8.041 1.00 89.56 171 SER A N 1
ATOM 1276 C CA . SER A 1 171 ? -2.791 8.072 9.174 1.00 89.56 171 SER A CA 1
ATOM 1277 C C . SER A 1 171 ? -2.233 8.587 10.501 1.00 89.56 171 SER A C 1
ATOM 1279 O O . SER A 1 171 ? -3.015 8.876 11.406 1.00 89.56 171 SER A O 1
ATOM 1281 N N . GLU A 1 172 ? -0.917 8.804 10.599 1.00 89.00 172 GLU A N 1
ATOM 1282 C CA . GLU A 1 172 ? -0.289 9.410 11.783 1.00 89.00 172 GLU A CA 1
ATOM 1283 C C . GLU A 1 172 ? -0.801 10.830 12.062 1.00 89.00 172 GLU A C 1
ATOM 1285 O O . GLU A 1 172 ? -1.142 11.163 13.200 1.00 89.00 172 GLU A O 1
ATOM 1290 N N . GLU A 1 173 ? -0.947 11.667 11.030 1.00 88.06 173 GLU A N 1
ATOM 1291 C CA . GLU A 1 173 ? -1.557 12.990 11.202 1.00 88.06 173 GLU A CA 1
ATOM 1292 C C . GLU A 1 173 ? -3.033 12.871 11.625 1.00 88.06 173 GLU A C 1
ATOM 1294 O O . GLU A 1 173 ? -3.490 13.545 12.554 1.00 88.06 173 GLU A O 1
ATOM 1299 N N . ALA A 1 174 ? -3.783 11.966 10.994 1.00 91.19 174 ALA A N 1
ATOM 1300 C CA . ALA A 1 174 ? -5.194 11.736 11.282 1.00 91.19 174 ALA A CA 1
ATOM 1301 C C . ALA A 1 174 ? -5.455 11.235 12.717 1.00 91.19 174 ALA A C 1
ATOM 1303 O O . ALA A 1 174 ? -6.512 11.544 13.275 1.00 91.19 174 ALA A O 1
ATOM 1304 N N . LYS A 1 175 ? -4.502 10.530 13.351 1.00 92.38 175 LYS A N 1
ATOM 1305 C CA . LYS A 1 175 ? -4.588 10.121 14.769 1.00 92.38 175 LYS A CA 1
ATOM 1306 C C . LYS A 1 175 ? -4.743 11.317 15.712 1.00 92.38 175 LYS A C 1
ATOM 1308 O O . LYS A 1 175 ? -5.435 11.212 16.723 1.00 92.38 175 LYS A O 1
ATOM 1313 N N . THR A 1 176 ? -4.119 12.451 15.393 1.00 94.06 176 THR A N 1
ATOM 1314 C CA . THR A 1 176 ? -4.099 13.643 16.263 1.00 94.06 176 THR A CA 1
ATOM 1315 C C . THR A 1 176 ? -4.944 14.802 15.731 1.00 94.06 176 THR A C 1
ATOM 1317 O O . THR A 1 176 ? -5.325 15.691 16.495 1.00 94.06 176 THR A O 1
ATOM 1320 N N . ASN A 1 177 ? -5.309 14.780 14.446 1.00 93.25 177 ASN A N 1
ATOM 1321 C CA . ASN A 1 177 ? -6.080 15.828 13.789 1.00 93.25 177 ASN A CA 1
ATOM 1322 C C . ASN A 1 177 ? -7.426 15.309 13.257 1.00 93.25 177 ASN A C 1
ATOM 1324 O O . ASN A 1 177 ? -7.528 14.718 12.180 1.00 93.25 177 ASN A O 1
ATOM 1328 N N . LYS A 1 178 ? -8.507 15.626 13.982 1.00 94.62 178 LYS A N 1
ATOM 1329 C CA . LYS A 1 178 ? -9.870 15.208 13.623 1.00 94.62 178 LYS A CA 1
ATOM 1330 C C . LYS A 1 178 ? -10.329 15.705 12.246 1.00 94.62 178 LYS A C 1
ATOM 1332 O O . LYS A 1 178 ? -11.071 14.993 11.569 1.00 94.62 178 LYS A O 1
ATOM 1337 N N . ALA A 1 179 ? -9.926 16.905 11.829 1.00 92.69 179 ALA A N 1
ATOM 1338 C CA . ALA A 1 179 ? -10.338 17.444 10.534 1.00 92.69 179 ALA A CA 1
ATOM 1339 C C . ALA A 1 179 ? -9.727 16.632 9.381 1.00 92.69 179 ALA A C 1
ATOM 1341 O O . ALA A 1 179 ? -10.436 16.283 8.435 1.00 92.69 179 ALA A O 1
ATOM 1342 N N . VAL A 1 180 ? -8.448 16.264 9.509 1.00 88.12 180 VAL A N 1
ATOM 1343 C CA . VAL A 1 180 ? -7.752 15.380 8.562 1.00 88.12 180 VAL A CA 1
ATOM 1344 C C . VAL A 1 180 ? -8.384 13.991 8.573 1.00 88.12 180 VAL A C 1
ATOM 1346 O O . VAL A 1 180 ? -8.740 13.486 7.511 1.00 88.12 180 VAL A O 1
ATOM 1349 N N . ALA A 1 181 ? -8.644 13.416 9.751 1.00 93.12 181 ALA A N 1
ATOM 1350 C CA . ALA A 1 181 ? -9.330 12.128 9.880 1.00 93.12 181 ALA A CA 1
ATOM 1351 C C . ALA A 1 181 ? -10.693 12.094 9.169 1.00 93.12 181 ALA A C 1
ATOM 1353 O O . ALA A 1 181 ? -11.000 11.156 8.435 1.00 93.12 181 ALA A O 1
ATOM 1354 N N . ASP A 1 182 ? -11.537 13.109 9.376 1.00 94.00 182 ASP A N 1
ATOM 1355 C CA . ASP A 1 182 ? -12.868 13.170 8.765 1.00 94.00 182 ASP A CA 1
ATOM 1356 C C . ASP A 1 182 ? -12.787 13.310 7.238 1.00 94.00 182 ASP A C 1
ATOM 1358 O O . ASP A 1 182 ? -13.533 12.650 6.506 1.00 94.00 182 ASP A O 1
ATOM 1362 N N . GLN A 1 183 ? -11.868 14.143 6.750 1.00 89.06 183 GLN A N 1
ATOM 1363 C CA . GLN A 1 183 ? -11.667 14.353 5.322 1.00 89.06 183 GLN A CA 1
ATOM 1364 C C . GLN A 1 183 ? -11.110 13.105 4.632 1.00 89.06 183 GLN A C 1
ATOM 1366 O O . GLN A 1 183 ? -11.631 12.702 3.589 1.00 89.06 183 GLN A O 1
ATOM 1371 N N . MET A 1 184 ? -10.085 12.484 5.215 1.00 88.56 184 MET A N 1
ATOM 1372 C CA . MET A 1 184 ? -9.441 11.298 4.663 1.00 88.56 184 MET A CA 1
ATOM 1373 C C . MET A 1 184 ? -10.366 10.091 4.694 1.00 88.56 184 MET A C 1
ATOM 1375 O O . MET A 1 184 ? -10.431 9.373 3.699 1.00 88.56 184 MET A O 1
ATOM 1379 N N . ALA A 1 185 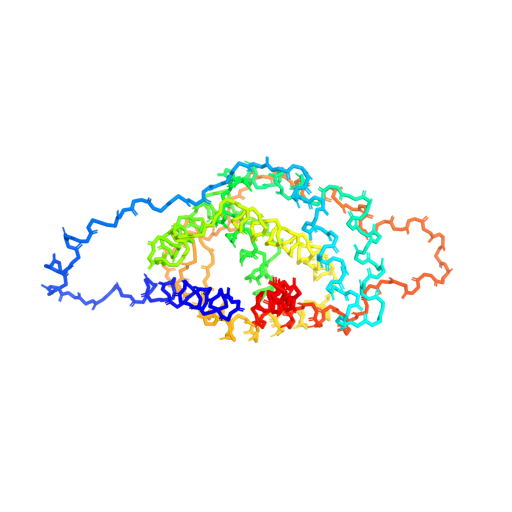? -11.162 9.915 5.751 1.00 93.75 185 ALA A N 1
ATOM 1380 C CA . ALA A 1 185 ? -12.181 8.871 5.786 1.00 93.75 185 ALA A CA 1
ATOM 1381 C C . ALA A 1 185 ? -13.188 9.029 4.639 1.00 93.75 185 ALA A C 1
ATOM 1383 O O . ALA A 1 185 ? -13.447 8.083 3.895 1.00 93.75 185 ALA A O 1
ATOM 1384 N N . LYS A 1 186 ? -13.708 10.248 4.428 1.00 92.62 186 LYS A N 1
ATOM 1385 C CA . LYS A 1 186 ? -14.642 10.532 3.329 1.00 92.62 186 LYS A CA 1
ATOM 1386 C C . LYS A 1 186 ? -14.013 10.259 1.960 1.00 92.62 186 LYS A C 1
ATOM 1388 O O . LYS A 1 186 ? -14.633 9.593 1.134 1.00 92.62 186 LYS A O 1
ATOM 1393 N N . ALA A 1 187 ? -12.807 10.771 1.719 1.00 87.25 187 ALA A N 1
ATOM 1394 C CA . ALA A 1 187 ? -12.121 10.601 0.441 1.00 87.25 187 ALA A CA 1
ATOM 1395 C C . ALA A 1 187 ? -11.769 9.129 0.171 1.00 87.25 187 ALA A C 1
ATOM 1397 O O . ALA A 1 187 ? -11.933 8.655 -0.950 1.00 87.25 187 ALA A O 1
ATOM 1398 N N . SER A 1 188 ? -11.364 8.390 1.206 1.00 89.31 188 SER A N 1
ATOM 1399 C CA . SER A 1 188 ? -11.047 6.963 1.110 1.00 89.31 188 SER A CA 1
ATOM 1400 C C . SER A 1 188 ? -12.282 6.115 0.825 1.00 89.31 188 SER A C 1
ATOM 1402 O O . SER A 1 188 ? -12.227 5.227 -0.018 1.00 89.31 188 SER A O 1
ATOM 1404 N N . MET A 1 189 ? -13.420 6.433 1.447 1.00 92.12 189 MET A N 1
ATOM 1405 C CA . MET A 1 189 ? -14.705 5.786 1.153 1.00 92.12 189 MET A CA 1
ATOM 1406 C C . MET A 1 189 ? -15.194 6.061 -0.273 1.00 92.12 189 MET A C 1
ATOM 1408 O O . MET A 1 189 ? -15.759 5.190 -0.927 1.00 92.12 189 MET A O 1
ATOM 1412 N N . GLU A 1 190 ? -15.011 7.282 -0.777 1.00 88.44 190 GLU A N 1
ATOM 1413 C CA . GLU A 1 190 ? -15.364 7.597 -2.162 1.00 88.44 190 GLU A CA 1
ATOM 1414 C C . GLU A 1 190 ? -14.445 6.870 -3.155 1.00 88.44 190 GLU A C 1
ATOM 1416 O O . GLU A 1 190 ? -14.907 6.331 -4.163 1.00 88.44 190 GLU A O 1
ATOM 1421 N N . GLY A 1 191 ? -13.148 6.845 -2.857 1.00 84.12 191 GLY A N 1
ATOM 1422 C CA . GLY A 1 191 ? -12.134 6.194 -3.669 1.00 84.12 191 GLY A CA 1
ATOM 1423 C C . GLY A 1 191 ? -12.270 4.676 -3.734 1.00 84.12 191 GLY A C 1
ATOM 1424 O O . GLY A 1 191 ? -12.204 4.100 -4.820 1.00 84.12 191 GLY A O 1
ATOM 1425 N N . SER A 1 192 ? -12.544 4.024 -2.604 1.00 86.00 192 SER A N 1
ATOM 1426 C CA . SER A 1 192 ? -12.766 2.577 -2.562 1.00 86.00 192 SER A CA 1
ATOM 1427 C C . SER A 1 192 ? -13.953 2.172 -3.434 1.00 86.00 192 SER A C 1
ATOM 1429 O O . SER A 1 192 ? -13.810 1.296 -4.288 1.00 86.00 192 SER A O 1
ATOM 1431 N N . ARG A 1 193 ? -15.080 2.892 -3.340 1.00 88.75 193 ARG A N 1
ATOM 1432 C CA . ARG A 1 193 ? -16.273 2.639 -4.168 1.00 88.75 193 ARG A CA 1
ATOM 1433 C C . ARG A 1 193 ? -15.988 2.789 -5.660 1.00 88.75 193 ARG A C 1
ATOM 1435 O O . ARG A 1 193 ? -16.441 1.969 -6.453 1.00 88.75 193 ARG A O 1
ATOM 1442 N N . LYS A 1 194 ? -15.200 3.797 -6.056 1.00 83.19 194 LYS A N 1
ATOM 1443 C CA . LYS A 1 194 ? -14.751 3.981 -7.453 1.00 83.19 194 LYS A CA 1
ATOM 1444 C C . LYS A 1 194 ? -13.860 2.838 -7.945 1.00 83.19 194 LYS A C 1
ATOM 1446 O O . LYS A 1 194 ? -13.862 2.537 -9.136 1.00 83.19 194 LYS A O 1
ATOM 1451 N N . SER A 1 195 ? -13.136 2.197 -7.034 1.00 75.75 195 SER A N 1
ATOM 1452 C CA . SER A 1 195 ? -12.311 1.018 -7.306 1.00 75.75 195 SER A CA 1
ATOM 1453 C C . SER A 1 195 ? -13.084 -0.307 -7.217 1.00 75.75 195 SER A C 1
ATOM 1455 O O . SER A 1 195 ? -12.508 -1.361 -7.469 1.00 75.75 195 SER A O 1
ATOM 1457 N N . GLY A 1 196 ? -14.383 -0.272 -6.896 1.00 82.06 196 GLY A N 1
ATOM 1458 C CA . GLY A 1 196 ? -15.219 -1.466 -6.753 1.00 82.06 196 GLY A CA 1
ATOM 1459 C C . GLY A 1 196 ? -15.097 -2.172 -5.399 1.00 82.06 196 GLY A C 1
ATOM 1460 O O . GLY A 1 196 ? -15.472 -3.335 -5.303 1.00 82.06 196 GLY A O 1
ATOM 1461 N N . LEU A 1 197 ? -14.578 -1.496 -4.369 1.00 82.38 197 LEU A N 1
ATOM 1462 C CA . LEU A 1 197 ? -14.535 -1.985 -2.988 1.00 82.38 197 LEU A CA 1
ATOM 1463 C C . LEU A 1 197 ? -15.510 -1.194 -2.109 1.00 82.38 197 LEU A C 1
ATOM 1465 O O . LEU A 1 197 ? -15.561 0.033 -2.158 1.00 82.38 197 LEU A O 1
ATOM 1469 N N . GLU A 1 198 ? -16.258 -1.886 -1.253 1.00 88.06 198 GLU A N 1
ATOM 1470 C CA . GLU A 1 198 ? -17.221 -1.268 -0.332 1.00 88.06 198 GLU A CA 1
ATOM 1471 C C . GLU A 1 198 ? -16.692 -1.302 1.109 1.00 88.06 198 GLU A C 1
ATOM 1473 O O . GLU A 1 198 ? -17.126 -2.098 1.939 1.00 88.06 198 GLU A O 1
ATOM 1478 N N . PHE A 1 199 ? -15.722 -0.436 1.416 1.00 91.00 199 PHE A N 1
ATOM 1479 C CA . PHE A 1 199 ? -15.060 -0.394 2.731 1.00 91.00 199 PHE A CA 1
ATOM 1480 C C . PHE A 1 199 ? -15.978 -0.105 3.916 1.00 91.00 199 PHE A C 1
ATOM 1482 O O . PHE A 1 199 ? -15.653 -0.487 5.037 1.00 91.00 199 PHE A O 1
ATOM 1489 N N . ASP A 1 200 ? -17.125 0.528 3.688 1.00 91.94 200 ASP A N 1
ATOM 1490 C CA . ASP A 1 200 ? -18.159 0.740 4.699 1.00 91.94 200 ASP A CA 1
ATOM 1491 C C . ASP A 1 200 ? -18.934 -0.537 5.052 1.00 91.94 200 ASP A C 1
ATOM 1493 O O . ASP A 1 200 ? -19.544 -0.610 6.124 1.00 91.94 200 ASP A O 1
ATOM 1497 N N . LYS A 1 201 ? -18.876 -1.552 4.185 1.00 93.56 201 LYS A N 1
ATOM 1498 C CA . LYS A 1 201 ? -19.498 -2.866 4.375 1.00 93.56 201 LYS A CA 1
ATOM 1499 C C . LYS A 1 201 ? -18.505 -3.957 4.759 1.00 93.56 201 LYS A C 1
ATOM 1501 O O . LYS A 1 201 ? -18.915 -5.103 4.913 1.00 93.56 201 LYS A O 1
ATOM 1506 N N . MET A 1 202 ? -17.229 -3.622 4.927 1.00 93.12 202 MET A N 1
ATOM 1507 C CA . MET A 1 202 ? -16.172 -4.578 5.246 1.00 93.12 202 MET A CA 1
ATOM 1508 C C . MET A 1 202 ? -15.527 -4.253 6.589 1.00 93.12 202 MET A C 1
ATOM 1510 O O . MET A 1 202 ? -15.372 -3.088 6.957 1.00 93.12 202 MET A O 1
ATOM 1514 N N . THR A 1 203 ? -15.101 -5.291 7.296 1.00 94.38 203 THR A N 1
ATOM 1515 C CA . THR A 1 203 ? -14.217 -5.174 8.455 1.00 94.38 203 THR A CA 1
ATOM 1516 C C . THR A 1 203 ? -12.974 -6.034 8.258 1.00 94.38 203 THR A C 1
ATOM 1518 O O . THR A 1 203 ? -13.021 -7.033 7.538 1.00 94.38 203 THR A O 1
ATOM 1521 N N . LEU A 1 204 ? -11.856 -5.624 8.853 1.00 93.00 204 LEU A N 1
ATOM 1522 C CA . LEU A 1 204 ? -10.612 -6.385 8.838 1.00 93.00 204 LEU A CA 1
ATOM 1523 C C . LEU A 1 204 ? -10.532 -7.268 10.088 1.00 93.00 204 LEU A C 1
ATOM 1525 O O . LEU A 1 204 ? -10.612 -6.778 11.212 1.00 93.00 204 LEU A O 1
ATOM 1529 N N . THR A 1 205 ? -10.353 -8.568 9.878 1.00 94.19 205 THR A N 1
ATOM 1530 C CA . THR A 1 205 ? -10.254 -9.592 10.929 1.00 94.19 205 THR A CA 1
ATOM 1531 C C . THR A 1 205 ? -9.047 -10.489 10.680 1.00 94.19 205 THR A C 1
ATOM 1533 O O . THR A 1 205 ? -8.349 -10.361 9.672 1.00 94.19 205 THR A O 1
ATOM 1536 N N . GLU A 1 206 ? -8.836 -11.467 11.557 1.00 94.69 206 GLU A N 1
ATOM 1537 C CA . GLU A 1 206 ? -7.841 -12.530 11.360 1.00 94.69 206 GLU A CA 1
ATOM 1538 C C . GLU A 1 206 ? -8.089 -13.425 10.128 1.00 94.69 206 GLU A C 1
ATOM 1540 O O . GLU A 1 206 ? -7.229 -14.223 9.743 1.00 94.69 206 GLU A O 1
ATOM 1545 N N . GLU A 1 207 ? -9.256 -13.294 9.495 1.00 92.94 207 GLU A N 1
ATOM 1546 C CA . GLU A 1 207 ? -9.638 -13.965 8.248 1.00 92.94 207 GLU A CA 1
ATOM 1547 C C . GLU A 1 207 ? -9.466 -13.061 7.014 1.00 92.94 207 GLU A C 1
ATOM 1549 O O . GLU A 1 207 ? -9.657 -13.506 5.880 1.00 92.94 207 GLU A O 1
ATOM 1554 N N . GLY A 1 208 ? -9.012 -11.820 7.218 1.00 94.06 208 GLY A N 1
ATOM 1555 C CA . GLY A 1 208 ? -8.842 -10.800 6.188 1.00 94.06 208 GLY A CA 1
ATOM 1556 C C . GLY A 1 208 ? -10.029 -9.842 6.154 1.00 94.06 208 GLY A C 1
ATOM 1557 O O . GLY A 1 208 ? -10.668 -9.594 7.181 1.00 94.06 208 GLY A O 1
ATOM 1558 N N . PHE A 1 209 ? -10.325 -9.285 4.978 1.00 94.06 209 PHE A N 1
ATOM 1559 C CA . PHE A 1 209 ? -11.531 -8.482 4.792 1.00 94.06 209 PHE A CA 1
ATOM 1560 C C . PHE A 1 209 ? -12.758 -9.386 4.714 1.00 94.06 209 PHE A C 1
ATOM 1562 O O . PHE A 1 209 ? -12.822 -10.280 3.872 1.00 94.06 209 PHE A O 1
ATOM 1569 N N . VAL A 1 210 ? -13.731 -9.134 5.583 1.00 92.50 210 VAL A N 1
ATOM 1570 C CA . VAL A 1 210 ? -14.986 -9.892 5.693 1.00 92.50 210 VAL A CA 1
ATOM 1571 C C . VAL A 1 210 ? -16.176 -8.928 5.751 1.00 92.50 210 VAL A C 1
ATOM 1573 O O . VAL A 1 210 ? -15.975 -7.748 6.071 1.00 92.50 210 VAL A O 1
ATOM 1576 N N . PRO A 1 211 ? -17.417 -9.368 5.455 1.00 92.38 211 PRO A N 1
ATOM 1577 C CA . PRO A 1 211 ? -18.588 -8.510 5.587 1.00 92.38 211 PRO A CA 1
ATOM 1578 C C . PRO A 1 211 ? -18.734 -8.006 7.020 1.00 92.38 211 PRO A C 1
ATOM 1580 O O . PRO A 1 211 ? -18.546 -8.739 7.990 1.00 92.38 211 PRO A O 1
ATOM 1583 N N . LYS A 1 212 ? -19.117 -6.744 7.177 1.00 88.19 212 LYS A N 1
ATOM 1584 C CA . LYS A 1 212 ? -19.353 -6.161 8.494 1.00 88.19 212 LYS A CA 1
ATOM 1585 C C . LYS A 1 212 ? -20.503 -6.893 9.194 1.00 88.19 212 LYS A C 1
ATOM 1587 O O . LYS A 1 212 ? -21.604 -6.969 8.657 1.00 88.19 212 LYS A O 1
ATOM 1592 N N . GLY A 1 213 ? -20.249 -7.389 10.404 1.00 81.19 213 GLY A N 1
ATOM 1593 C CA . GLY A 1 213 ? -21.205 -8.194 11.174 1.00 81.19 213 GLY A CA 1
ATOM 1594 C C . GLY A 1 213 ? -20.989 -9.708 11.078 1.00 81.19 213 GLY A C 1
ATOM 1595 O O . GLY A 1 213 ? -21.703 -10.447 11.755 1.00 81.19 213 GLY A O 1
ATOM 1596 N N . SER A 1 214 ? -20.007 -10.178 10.300 1.00 77.38 214 SER A N 1
ATOM 1597 C CA . SER A 1 214 ? -19.547 -11.566 10.388 1.00 77.38 214 SER A CA 1
ATOM 1598 C C . SER A 1 214 ? -18.871 -11.833 11.744 1.00 77.38 214 SER A C 1
ATOM 1600 O O . SER A 1 214 ? -18.314 -10.933 12.376 1.00 77.38 214 SER A O 1
ATOM 1602 N N . LYS A 1 215 ? -18.937 -13.081 12.226 1.00 63.94 215 LYS A N 1
ATOM 1603 C CA . LYS A 1 215 ? -18.317 -13.511 13.493 1.00 63.94 215 LYS A CA 1
ATOM 1604 C C . LYS A 1 215 ? -16.814 -13.783 13.311 1.00 63.94 215 LYS A C 1
ATOM 1606 O O . LYS A 1 215 ? -16.373 -14.907 13.520 1.00 63.94 215 LYS A O 1
ATOM 1611 N N . GLY A 1 216 ? -16.041 -12.781 12.906 1.00 61.72 216 GLY A N 1
ATOM 1612 C CA . GLY A 1 216 ? -14.576 -12.855 12.913 1.00 61.72 216 GLY A CA 1
ATOM 1613 C C . GLY A 1 216 ? -13.995 -12.347 14.236 1.00 61.72 216 GLY A C 1
ATOM 1614 O O . GLY A 1 216 ? -14.613 -11.522 14.906 1.00 61.72 216 GLY A O 1
ATOM 1615 N N . SER A 1 217 ? -12.813 -12.825 14.628 1.00 65.62 217 SER A N 1
ATOM 1616 C CA . SER A 1 217 ? -12.042 -12.198 15.711 1.00 65.62 217 SER A CA 1
ATOM 1617 C C . SER A 1 217 ? -11.449 -10.873 15.221 1.00 65.62 217 SER A C 1
ATOM 1619 O O . SER A 1 217 ? -10.769 -10.862 14.187 1.00 65.62 217 SER A O 1
ATOM 1621 N N . ASP A 1 218 ? -11.702 -9.779 15.945 1.00 64.12 218 ASP A N 1
ATOM 1622 C CA . ASP A 1 218 ? -11.254 -8.434 15.570 1.00 64.12 218 ASP A CA 1
ATOM 1623 C C . ASP A 1 218 ? -9.722 -8.363 15.463 1.00 64.12 218 ASP A C 1
ATOM 1625 O O . ASP A 1 218 ? -8.988 -8.814 16.343 1.00 64.12 218 ASP A O 1
ATOM 1629 N N . ALA A 1 219 ? -9.224 -7.770 14.372 1.00 61.28 219 ALA A N 1
ATOM 1630 C CA . ALA A 1 219 ? -7.787 -7.694 14.084 1.00 61.28 219 ALA A CA 1
ATOM 1631 C C . ALA A 1 219 ? -6.997 -6.795 15.061 1.00 61.28 219 ALA A C 1
ATOM 1633 O O . ALA A 1 219 ? -5.766 -6.832 15.058 1.00 61.28 219 ALA A O 1
ATOM 1634 N N . SER A 1 220 ? -7.686 -5.984 15.873 1.00 54.94 220 SER A N 1
ATOM 1635 C CA . SER A 1 220 ? -7.094 -5.068 16.859 1.00 54.94 220 SER A CA 1
ATOM 1636 C C . SER A 1 220 ? -6.725 -5.732 18.189 1.00 54.94 220 SER A C 1
ATOM 1638 O O . SER A 1 220 ? -6.029 -5.121 18.996 1.00 54.94 220 SER A O 1
ATOM 1640 N N . ASP A 1 221 ? -7.157 -6.972 18.435 1.00 51.16 221 ASP A N 1
ATOM 1641 C CA . ASP A 1 221 ? -6.908 -7.661 19.710 1.00 51.16 221 ASP A CA 1
ATOM 1642 C C . ASP A 1 221 ? -5.496 -8.281 19.805 1.00 51.16 221 ASP A C 1
ATOM 1644 O O . ASP A 1 221 ? -5.092 -8.779 20.861 1.00 51.16 221 ASP A O 1
ATOM 1648 N N . ALA A 1 222 ? -4.707 -8.237 18.725 1.00 50.84 222 ALA A N 1
ATOM 1649 C CA . ALA A 1 222 ? -3.356 -8.789 18.685 1.00 50.84 222 ALA A CA 1
ATOM 1650 C C . ALA A 1 222 ? -2.306 -7.789 19.203 1.00 50.84 222 ALA A C 1
ATOM 1652 O O . ALA A 1 222 ? -2.003 -6.775 18.579 1.00 50.84 222 ALA A O 1
ATOM 1653 N N . LYS A 1 223 ? -1.696 -8.110 20.346 1.00 43.72 223 LYS A N 1
ATOM 1654 C CA . LYS A 1 223 ? -0.833 -7.212 21.132 1.00 43.72 223 LYS A CA 1
ATOM 1655 C C . LYS A 1 223 ? 0.661 -7.208 20.744 1.00 43.72 223 LYS A C 1
ATOM 1657 O O . LYS A 1 223 ? 1.471 -6.675 21.498 1.00 43.72 223 LYS A O 1
ATOM 1662 N N . ASP A 1 224 ? 1.046 -7.797 19.608 1.00 45.00 224 ASP A N 1
ATOM 1663 C CA . ASP A 1 224 ? 2.383 -8.412 19.479 1.00 45.00 224 ASP A CA 1
ATOM 1664 C C . ASP A 1 224 ? 3.387 -7.778 18.491 1.00 45.00 224 ASP A C 1
ATOM 1666 O O . ASP A 1 224 ? 4.460 -8.346 18.291 1.00 45.00 224 ASP A O 1
ATOM 1670 N N . ALA A 1 225 ? 3.147 -6.603 17.899 1.00 47.91 225 ALA A N 1
ATOM 1671 C CA . ALA A 1 225 ? 4.126 -6.009 16.974 1.00 47.91 225 ALA A CA 1
ATOM 1672 C C . ALA A 1 225 ? 4.577 -4.597 17.380 1.00 47.91 225 ALA A C 1
ATOM 1674 O O . ALA A 1 225 ? 3.799 -3.649 17.333 1.00 47.91 225 ALA A O 1
ATOM 1675 N N . ALA A 1 226 ? 5.868 -4.445 17.704 1.00 47.97 226 ALA A N 1
ATOM 1676 C CA . ALA A 1 226 ? 6.534 -3.139 17.714 1.00 47.97 226 ALA A CA 1
ATOM 1677 C C . ALA A 1 226 ? 6.442 -2.502 16.316 1.00 47.97 226 ALA A C 1
ATOM 1679 O O . ALA A 1 226 ? 6.494 -3.222 15.318 1.00 47.97 226 ALA A O 1
ATOM 1680 N N . ASP A 1 227 ? 6.283 -1.180 16.243 1.00 54.75 227 ASP A N 1
ATOM 1681 C CA . ASP A 1 227 ? 5.985 -0.445 15.010 1.00 54.75 227 ASP A CA 1
ATOM 1682 C C . ASP A 1 227 ? 7.265 0.036 14.283 1.00 54.75 227 ASP A C 1
ATOM 1684 O O . ASP A 1 227 ? 7.898 1.008 14.711 1.00 54.75 227 ASP A O 1
ATOM 1688 N N . PRO A 1 228 ? 7.692 -0.628 13.189 1.00 45.78 228 PRO A N 1
ATOM 1689 C CA . PRO A 1 228 ? 8.860 -0.215 12.424 1.00 45.78 228 PRO A CA 1
ATOM 1690 C C . PRO A 1 228 ? 8.569 0.959 11.473 1.00 45.78 228 PRO A C 1
ATOM 1692 O O . PRO A 1 228 ? 9.527 1.578 11.015 1.00 45.78 228 PRO A O 1
ATOM 1695 N N . LEU A 1 229 ? 7.299 1.286 11.177 1.00 52.28 229 LEU A N 1
ATOM 1696 C CA . LEU A 1 229 ? 6.936 2.442 10.340 1.00 52.28 229 LEU A CA 1
ATOM 1697 C C . LEU A 1 229 ? 6.823 3.725 11.168 1.00 52.28 229 LEU A C 1
ATOM 1699 O O . LEU A 1 229 ? 7.281 4.773 10.719 1.00 52.28 229 LEU A O 1
ATOM 1703 N N . SER A 1 230 ? 6.377 3.633 12.425 1.00 49.69 230 SER A N 1
ATOM 1704 C CA . SER A 1 230 ? 6.354 4.761 13.376 1.00 49.69 230 SER A CA 1
ATOM 1705 C C . SER A 1 230 ? 7.753 5.286 13.740 1.00 49.69 230 SER A C 1
ATOM 1707 O O . SER A 1 230 ? 7.922 6.449 14.110 1.00 49.69 230 SER A O 1
ATOM 1709 N N . SER A 1 231 ? 8.806 4.487 13.522 1.00 41.91 231 SER A N 1
ATOM 1710 C CA . SER A 1 231 ? 10.201 4.966 13.603 1.00 41.91 231 SER A CA 1
ATOM 1711 C C . SER A 1 231 ? 10.525 6.038 12.541 1.00 41.91 231 SER A C 1
ATOM 1713 O O . SER A 1 231 ? 11.518 6.754 12.660 1.00 41.91 231 SER A O 1
ATOM 1715 N N . GLY A 1 232 ? 9.668 6.186 11.524 1.00 42.66 232 GLY A N 1
ATOM 1716 C CA . GLY A 1 232 ? 9.691 7.208 10.480 1.00 42.66 232 GLY A CA 1
ATOM 1717 C C . GLY A 1 232 ? 9.207 8.594 10.918 1.00 42.66 232 GLY A C 1
ATOM 1718 O O . GLY A 1 232 ? 8.772 9.377 10.075 1.00 42.66 232 GLY A O 1
ATOM 1719 N N . ASN A 1 233 ? 9.353 8.960 12.197 1.00 39.81 233 ASN A N 1
ATOM 1720 C CA . ASN A 1 233 ? 9.113 10.325 12.690 1.00 39.81 233 ASN A CA 1
ATOM 1721 C C . ASN A 1 233 ? 9.999 11.396 11.994 1.00 39.81 233 ASN A C 1
ATOM 1723 O O . ASN A 1 233 ? 9.844 12.592 12.230 1.00 39.81 233 ASN A O 1
ATOM 1727 N N . ALA A 1 234 ? 10.901 10.984 11.092 1.00 40.47 234 ALA A N 1
ATOM 1728 C CA . ALA A 1 234 ? 11.645 11.844 10.171 1.00 40.47 234 ALA A CA 1
ATOM 1729 C C . ALA A 1 234 ? 10.749 12.657 9.214 1.00 40.47 234 ALA A C 1
ATOM 1731 O O . ALA A 1 234 ? 11.185 13.690 8.715 1.00 40.47 234 ALA A O 1
ATOM 1732 N N . LEU A 1 235 ? 9.506 12.223 8.970 1.00 39.97 235 LEU A N 1
ATOM 1733 C CA . LEU A 1 235 ? 8.535 12.975 8.167 1.00 39.97 235 LEU A CA 1
ATOM 1734 C C . LEU A 1 235 ? 7.834 14.105 8.938 1.00 39.97 235 LEU A C 1
ATOM 1736 O O . LEU A 1 235 ? 7.382 15.064 8.317 1.00 39.97 235 LEU A O 1
ATOM 1740 N N . ALA A 1 236 ? 7.756 14.005 10.270 1.00 39.53 236 ALA A N 1
ATOM 1741 C CA . ALA A 1 236 ? 7.044 14.957 11.126 1.00 39.53 236 ALA A CA 1
ATOM 1742 C C . ALA A 1 236 ? 7.975 15.861 11.958 1.00 39.53 236 ALA A C 1
ATOM 1744 O O . ALA A 1 236 ? 7.555 16.936 12.382 1.00 39.53 236 ALA A O 1
ATOM 1745 N N . SER A 1 237 ? 9.240 15.476 12.173 1.00 36.88 237 SER A N 1
ATOM 1746 C CA . SER A 1 237 ? 10.212 16.288 12.919 1.00 36.88 237 SER A CA 1
ATOM 1747 C C . SER A 1 237 ? 11.025 17.183 11.983 1.00 36.88 237 SER A C 1
ATOM 1749 O O . SER A 1 237 ? 12.197 16.935 11.704 1.00 36.88 237 SER A O 1
ATOM 1751 N N . THR A 1 238 ? 10.421 18.273 11.508 1.00 38.09 238 THR A N 1
ATOM 1752 C CA . THR A 1 238 ? 11.217 19.479 11.265 1.00 38.09 238 THR A CA 1
ATOM 1753 C C . THR A 1 238 ? 11.405 20.153 12.617 1.00 38.09 238 THR A C 1
ATOM 1755 O O . THR A 1 238 ? 10.570 20.959 13.026 1.00 38.09 238 THR A O 1
ATOM 1758 N N . ASP A 1 239 ? 12.487 19.817 13.321 1.00 35.12 239 ASP A N 1
ATOM 1759 C CA . ASP A 1 239 ? 12.994 20.617 14.441 1.00 35.12 239 ASP A CA 1
ATOM 1760 C C . ASP A 1 239 ? 13.509 21.956 13.886 1.00 35.12 239 ASP A C 1
ATOM 1762 O O . ASP A 1 239 ? 14.704 22.203 13.732 1.00 35.12 239 ASP A O 1
ATOM 1766 N N . GLY A 1 240 ? 12.562 22.797 13.479 1.00 38.91 240 GLY A N 1
ATOM 1767 C CA . GLY A 1 240 ? 12.740 24.176 13.072 1.00 38.91 240 GLY A CA 1
ATOM 1768 C C . GLY A 1 240 ? 12.024 25.042 14.092 1.00 38.91 240 GLY A C 1
ATOM 1769 O O . GLY A 1 240 ? 10.803 24.975 14.221 1.00 38.91 240 GLY A O 1
ATOM 1770 N N . ASP A 1 241 ? 12.816 25.809 14.832 1.00 35.50 241 ASP A N 1
ATOM 1771 C CA . ASP A 1 241 ? 12.402 26.806 15.815 1.00 35.50 241 ASP A CA 1
ATOM 1772 C C . ASP A 1 241 ? 11.125 27.545 15.361 1.00 35.50 241 ASP A C 1
ATOM 1774 O O . ASP A 1 241 ? 11.047 28.067 14.247 1.00 35.50 241 ASP A O 1
ATOM 1778 N N . GLY A 1 242 ? 10.087 27.490 16.198 1.00 43.56 242 GLY A N 1
ATOM 1779 C CA . GLY A 1 242 ? 8.673 27.612 15.829 1.00 43.56 242 GLY A CA 1
ATOM 1780 C C . GLY A 1 242 ? 8.182 29.001 15.419 1.00 43.56 242 GLY A C 1
ATOM 1781 O O . GLY A 1 242 ? 7.248 29.528 16.029 1.00 43.56 242 GLY A O 1
ATOM 1782 N N . LYS A 1 243 ? 8.744 29.581 14.358 1.00 38.31 243 LYS A N 1
ATOM 1783 C CA . LYS A 1 243 ? 8.169 30.717 13.630 1.00 38.31 243 LYS A CA 1
ATOM 1784 C C . LYS A 1 243 ? 8.422 30.536 12.130 1.00 38.31 243 LYS A C 1
ATOM 1786 O O . LYS A 1 243 ? 9.545 30.677 11.678 1.00 38.31 243 LYS A O 1
ATOM 1791 N N . ASP A 1 244 ? 7.347 30.242 11.397 1.00 39.75 244 ASP A N 1
ATOM 1792 C CA . ASP A 1 244 ? 7.174 30.402 9.936 1.00 39.75 244 ASP A CA 1
ATOM 1793 C C . ASP A 1 244 ? 7.141 29.159 9.021 1.00 39.75 244 ASP A C 1
ATOM 1795 O O . ASP A 1 244 ? 6.777 29.308 7.855 1.00 39.75 244 ASP A O 1
ATOM 1799 N N . SER A 1 245 ? 7.335 27.926 9.503 1.00 39.16 245 SER A N 1
ATOM 1800 C CA . SER A 1 245 ? 7.166 26.731 8.647 1.00 39.16 245 SER A CA 1
ATOM 1801 C C . SER A 1 245 ? 5.689 26.337 8.475 1.00 39.16 245 SER A C 1
ATOM 1803 O O . SER A 1 245 ? 5.161 25.488 9.188 1.00 39.16 245 SER A O 1
ATOM 1805 N N . LYS A 1 246 ? 5.005 26.963 7.510 1.00 42.56 246 LYS A N 1
ATOM 1806 C CA . LYS A 1 246 ? 3.641 26.624 7.041 1.00 42.56 246 LYS A CA 1
ATOM 1807 C C . LYS A 1 246 ? 3.617 25.527 5.962 1.00 42.56 246 LYS A C 1
ATOM 1809 O O . LYS A 1 246 ? 2.621 25.393 5.256 1.00 42.56 246 LYS A O 1
ATOM 1814 N N . ASP A 1 247 ? 4.678 24.737 5.842 1.00 45.97 247 ASP A N 1
ATOM 1815 C CA . ASP A 1 247 ? 4.913 23.899 4.659 1.00 45.97 247 ASP A CA 1
ATOM 1816 C C . ASP A 1 247 ? 4.547 22.416 4.852 1.00 45.97 247 ASP A C 1
ATOM 1818 O O . ASP A 1 247 ? 5.031 21.552 4.121 1.00 45.97 247 ASP A O 1
ATOM 1822 N N . GLY A 1 248 ? 3.668 22.105 5.810 1.00 53.94 248 GLY A N 1
ATOM 1823 C CA . GLY A 1 248 ? 2.984 20.809 5.842 1.00 53.94 248 GLY A CA 1
ATOM 1824 C C . GLY A 1 248 ? 2.071 20.644 4.622 1.00 53.94 248 GLY A C 1
ATOM 1825 O O . GLY A 1 248 ? 1.588 21.635 4.063 1.00 53.94 248 GLY A O 1
ATOM 1826 N N . LEU A 1 249 ? 1.827 19.400 4.193 1.00 54.38 249 LEU A N 1
ATOM 1827 C CA . LEU A 1 249 ? 0.861 19.120 3.128 1.00 54.38 249 LEU A CA 1
ATOM 1828 C C . LEU A 1 249 ? -0.474 19.770 3.497 1.00 54.38 249 LEU A C 1
ATOM 1830 O O . LEU A 1 249 ? -1.076 19.473 4.525 1.00 54.38 249 LEU A O 1
ATOM 1834 N N . SER A 1 250 ? -0.944 20.688 2.657 1.00 62.41 250 SER A N 1
ATOM 1835 C CA . SER A 1 250 ? -2.236 21.317 2.905 1.00 62.41 250 SER A CA 1
ATOM 1836 C C . SER A 1 250 ? -3.336 20.252 2.902 1.00 62.41 250 SER A C 1
ATOM 1838 O O . SER A 1 250 ? -3.301 19.292 2.130 1.00 62.41 250 SER A O 1
ATOM 1840 N N . THR A 1 251 ? -4.381 20.480 3.689 1.00 56.78 251 THR A N 1
ATOM 1841 C CA . THR A 1 251 ? -5.638 19.713 3.708 1.00 56.78 251 THR A CA 1
ATOM 1842 C C . THR A 1 251 ? -6.161 19.410 2.289 1.00 56.78 251 THR A C 1
ATOM 1844 O O . THR A 1 251 ? -6.694 18.338 2.010 1.00 56.78 251 THR A O 1
ATOM 1847 N N . THR A 1 252 ? -5.954 20.326 1.339 1.00 53.78 252 THR A N 1
ATOM 1848 C CA . THR A 1 252 ? -6.315 20.155 -0.077 1.00 53.78 252 THR A CA 1
ATOM 1849 C C . THR A 1 252 ? -5.404 19.169 -0.819 1.00 53.78 252 THR A C 1
ATOM 1851 O O . THR A 1 252 ? -5.889 18.394 -1.641 1.00 53.78 252 THR A O 1
ATOM 1854 N N . GLN A 1 253 ? -4.099 19.171 -0.538 1.00 62.84 253 GLN A N 1
ATOM 1855 C CA . GLN A 1 253 ? -3.142 18.221 -1.120 1.00 62.84 253 GLN A CA 1
ATOM 1856 C C . GLN A 1 253 ? -3.392 16.798 -0.605 1.00 62.84 253 GLN A C 1
ATOM 1858 O O . GLN A 1 253 ? -3.395 15.867 -1.406 1.00 62.84 253 GLN A O 1
ATOM 1863 N N . LEU A 1 254 ? -3.709 16.639 0.684 1.00 57.78 254 LEU A N 1
ATOM 1864 C CA . LEU A 1 254 ? -4.075 15.347 1.278 1.00 57.78 254 LEU A CA 1
ATOM 1865 C C . LEU A 1 254 ? -5.327 14.738 0.626 1.00 57.78 254 LEU A C 1
ATOM 1867 O O . LEU A 1 254 ? -5.325 13.571 0.234 1.00 57.78 254 LEU A O 1
ATOM 1871 N N . ALA A 1 255 ? -6.373 15.541 0.403 1.00 50.97 255 ALA A N 1
ATOM 1872 C CA . ALA A 1 255 ? -7.555 15.073 -0.324 1.00 50.97 255 ALA A CA 1
ATOM 1873 C C . ALA A 1 255 ? -7.276 14.719 -1.789 1.00 50.97 255 ALA A C 1
ATOM 1875 O O . ALA A 1 255 ? -7.905 13.801 -2.314 1.00 50.97 255 ALA A O 1
ATOM 1876 N N . LEU A 1 256 ? -6.351 15.418 -2.455 1.00 53.59 256 LEU A N 1
ATOM 1877 C CA . LEU A 1 256 ? -5.983 15.092 -3.832 1.00 53.59 256 LEU A CA 1
ATOM 1878 C C . LEU A 1 256 ? -5.240 13.750 -3.908 1.00 53.59 256 LEU A C 1
ATOM 1880 O O . LEU A 1 256 ? -5.525 12.957 -4.802 1.00 53.59 256 LEU A O 1
ATOM 1884 N N . ILE A 1 257 ? -4.358 13.468 -2.943 1.00 57.91 257 ILE A N 1
ATOM 1885 C CA . ILE A 1 257 ? -3.666 12.177 -2.806 1.00 57.91 257 ILE A CA 1
ATOM 1886 C C . ILE A 1 257 ? -4.684 11.052 -2.581 1.00 57.91 257 ILE A C 1
ATOM 1888 O O . ILE A 1 257 ? -4.649 10.045 -3.284 1.00 57.91 257 ILE A O 1
ATOM 1892 N N . ALA A 1 258 ? -5.647 11.243 -1.675 1.00 53.19 258 ALA A N 1
ATOM 1893 C CA . ALA A 1 258 ? -6.698 10.259 -1.406 1.00 53.19 258 ALA A CA 1
ATOM 1894 C C . ALA A 1 258 ? -7.612 10.005 -2.619 1.00 53.19 258 ALA A C 1
ATOM 1896 O O . ALA A 1 258 ? -7.991 8.866 -2.897 1.00 53.19 258 ALA A O 1
ATOM 1897 N N . ALA A 1 259 ? -7.956 11.064 -3.358 1.00 50.50 259 ALA A N 1
ATOM 1898 C CA . ALA A 1 259 ? -8.765 10.964 -4.568 1.00 50.50 259 ALA A CA 1
ATOM 1899 C C . ALA A 1 259 ? -8.001 10.295 -5.724 1.00 50.50 259 ALA A C 1
ATOM 1901 O O . ALA A 1 259 ? -8.600 9.528 -6.476 1.00 50.50 259 ALA A O 1
ATOM 1902 N N . ALA A 1 260 ? -6.694 10.548 -5.852 1.00 53.94 260 ALA A N 1
ATOM 1903 C CA . ALA A 1 260 ? -5.831 9.899 -6.838 1.00 53.94 260 ALA A CA 1
ATOM 1904 C C . ALA A 1 260 ? -5.602 8.414 -6.511 1.00 53.94 260 ALA A C 1
ATOM 1906 O O . ALA A 1 260 ? -5.677 7.580 -7.409 1.00 53.94 260 ALA A O 1
ATOM 1907 N N . ALA A 1 261 ? -5.421 8.078 -5.230 1.00 54.28 261 ALA A N 1
ATOM 1908 C CA . ALA A 1 261 ? -5.350 6.702 -4.742 1.00 54.28 261 ALA A CA 1
ATOM 1909 C C . ALA A 1 261 ? -6.643 5.919 -5.057 1.00 54.28 261 ALA A C 1
ATOM 1911 O O . ALA A 1 261 ? -6.594 4.781 -5.513 1.00 54.28 261 ALA A O 1
ATOM 1912 N N . GLY A 1 262 ? -7.803 6.564 -4.898 1.00 46.00 262 GLY A N 1
ATOM 1913 C CA . GLY A 1 262 ? -9.119 5.980 -5.160 1.00 46.00 262 GLY A CA 1
ATOM 1914 C C . GLY A 1 262 ? -9.557 5.904 -6.626 1.00 46.00 262 GLY A C 1
ATOM 1915 O O . GLY A 1 262 ? -10.409 5.091 -6.977 1.00 46.00 262 GLY A O 1
ATOM 1916 N N . ALA A 1 263 ? -8.998 6.740 -7.504 1.00 46.38 263 ALA A N 1
ATOM 1917 C CA . ALA A 1 263 ? -9.309 6.731 -8.938 1.00 46.38 263 ALA A CA 1
ATOM 1918 C C . ALA A 1 263 ? -8.623 5.581 -9.705 1.00 46.38 263 ALA A C 1
ATOM 1920 O O . ALA A 1 263 ? -8.777 5.472 -10.924 1.00 46.38 263 ALA A O 1
ATOM 1921 N N . GLY A 1 264 ? -7.904 4.710 -8.992 1.00 44.12 264 GLY A N 1
ATOM 1922 C CA . GLY A 1 264 ? -7.119 3.626 -9.555 1.00 44.12 264 GLY A CA 1
ATOM 1923 C C . GLY A 1 264 ? -5.779 4.126 -10.088 1.00 44.12 264 GLY A C 1
ATOM 1924 O O . GLY A 1 264 ? -5.682 5.169 -10.736 1.00 44.12 264 GLY A O 1
ATOM 1925 N N . LEU A 1 265 ? -4.742 3.313 -9.889 1.00 47.41 265 LEU A N 1
ATOM 1926 C CA . LEU A 1 265 ? -3.362 3.486 -10.372 1.00 47.41 265 LEU A CA 1
ATOM 1927 C C . LEU A 1 265 ? -3.244 3.594 -11.918 1.00 47.41 265 LEU A C 1
ATOM 1929 O O . LEU A 1 265 ? -2.156 3.592 -12.487 1.00 47.41 265 LEU A O 1
ATOM 1933 N N . GLY A 1 266 ? -4.360 3.724 -12.646 1.00 38.22 266 GLY A N 1
ATOM 1934 C CA . GLY A 1 266 ? -4.425 3.837 -14.104 1.00 38.22 266 GLY A CA 1
ATOM 1935 C C . GLY A 1 266 ? -3.868 5.144 -14.682 1.00 38.22 266 GLY A C 1
ATOM 1936 O O . GLY A 1 266 ? -3.645 5.221 -15.890 1.00 38.22 266 GLY A O 1
ATOM 1937 N N . GLY A 1 267 ? -3.606 6.162 -13.855 1.00 36.81 267 GLY A N 1
ATOM 1938 C CA . GLY A 1 267 ? -3.055 7.446 -14.307 1.00 36.81 267 GLY A CA 1
ATOM 1939 C C . GLY A 1 267 ? -1.580 7.394 -14.727 1.00 36.81 267 GLY A C 1
ATOM 1940 O O . GLY A 1 267 ? -1.169 8.140 -15.621 1.00 36.81 267 GLY A O 1
ATOM 1941 N N . ILE A 1 268 ? -0.778 6.501 -14.137 1.00 42.28 268 ILE A N 1
ATOM 1942 C CA . ILE A 1 268 ? 0.675 6.447 -14.385 1.00 42.28 268 ILE A CA 1
ATOM 1943 C C . ILE A 1 268 ? 0.998 5.711 -15.696 1.00 42.28 268 ILE A C 1
ATOM 1945 O O . ILE A 1 268 ? 1.971 6.031 -16.384 1.00 42.28 268 ILE A O 1
ATOM 1949 N N . PHE A 1 269 ? 0.129 4.800 -16.134 1.00 40.66 269 PHE A N 1
ATOM 1950 C CA . PHE A 1 269 ? 0.440 3.902 -17.241 1.00 40.66 269 PHE A CA 1
ATOM 1951 C C . PHE A 1 269 ? 0.216 4.496 -18.637 1.00 40.66 269 PHE A C 1
ATOM 1953 O O . PHE A 1 269 ? 0.755 3.963 -19.597 1.00 40.66 269 PHE A O 1
ATOM 1960 N N . LEU A 1 270 ? -0.487 5.614 -18.829 1.00 35.28 270 LEU A N 1
ATOM 1961 C CA . LEU A 1 270 ? -0.872 6.052 -20.187 1.00 35.28 270 LEU A CA 1
ATOM 1962 C C . LEU A 1 270 ? 0.237 6.716 -21.038 1.00 35.28 270 LEU A C 1
ATOM 1964 O O . LEU A 1 270 ? 0.027 6.928 -22.230 1.00 35.28 270 LEU A O 1
ATOM 1968 N N . ALA A 1 271 ? 1.433 6.997 -20.506 1.00 37.56 271 ALA A N 1
ATOM 1969 C CA . ALA A 1 271 ? 2.436 7.806 -21.224 1.00 37.56 271 ALA A CA 1
ATOM 1970 C C . ALA A 1 271 ? 3.583 7.031 -21.920 1.00 37.56 271 ALA A C 1
ATOM 1972 O O . ALA A 1 271 ? 4.429 7.644 -22.569 1.00 37.56 271 ALA A O 1
ATOM 1973 N N . GLY A 1 272 ? 3.637 5.699 -21.821 1.00 37.56 272 GLY A N 1
ATOM 1974 C CA . GLY A 1 272 ? 4.834 4.924 -22.190 1.00 37.56 272 GLY A CA 1
ATOM 1975 C C . GLY A 1 272 ? 5.003 4.472 -23.651 1.00 37.56 272 GLY A C 1
ATOM 1976 O O . GLY A 1 272 ? 6.009 3.834 -23.947 1.00 37.56 272 GLY A O 1
ATOM 1977 N N . LYS A 1 273 ? 4.071 4.729 -24.587 1.00 38.41 273 LYS A N 1
ATOM 1978 C CA . LYS A 1 273 ? 4.145 4.109 -25.938 1.00 38.41 273 LYS A CA 1
ATOM 1979 C C . LYS A 1 273 ? 3.856 5.028 -27.133 1.00 38.41 273 LYS A C 1
ATOM 1981 O O . LYS A 1 273 ? 3.218 4.598 -28.089 1.00 38.41 273 LYS A O 1
ATOM 1986 N N . ALA A 1 274 ? 4.358 6.264 -27.119 1.00 35.47 274 ALA A N 1
ATOM 1987 C CA . ALA A 1 274 ? 4.272 7.163 -28.283 1.00 35.47 274 ALA A CA 1
ATOM 1988 C C . ALA A 1 274 ? 5.617 7.484 -28.975 1.00 35.47 274 ALA A C 1
ATOM 1990 O O . ALA A 1 274 ? 5.615 8.152 -30.005 1.00 35.47 274 ALA A O 1
ATOM 1991 N N . ALA A 1 275 ? 6.760 6.986 -28.492 1.00 39.84 275 ALA A N 1
ATOM 1992 C CA . ALA A 1 275 ? 8.065 7.250 -29.108 1.00 39.84 275 ALA A CA 1
ATOM 1993 C C . ALA A 1 275 ? 8.776 5.941 -29.479 1.00 39.84 275 ALA A C 1
ATOM 1995 O O . ALA A 1 275 ? 9.523 5.382 -28.685 1.00 39.84 275 ALA A O 1
ATOM 1996 N N . GLY A 1 276 ? 8.511 5.419 -30.679 1.00 42.62 276 GLY A N 1
ATOM 1997 C CA . GLY A 1 276 ? 9.213 4.224 -31.161 1.00 42.62 276 GLY A CA 1
ATOM 1998 C C . GLY A 1 276 ? 8.608 3.546 -32.386 1.00 42.62 276 GLY A C 1
ATOM 1999 O O . GLY A 1 276 ? 8.520 2.323 -32.418 1.00 42.62 276 GLY A O 1
ATOM 2000 N N . ARG A 1 277 ? 8.147 4.311 -33.383 1.00 42.12 277 ARG A N 1
ATOM 2001 C CA . ARG A 1 277 ? 7.956 3.793 -34.748 1.00 42.12 277 ARG A CA 1
ATOM 2002 C C . ARG A 1 277 ? 8.000 4.936 -35.760 1.00 42.12 277 ARG A C 1
ATOM 2004 O O . ARG A 1 277 ? 6.981 5.522 -36.109 1.00 42.12 277 ARG A O 1
ATOM 2011 N N . LYS A 1 278 ? 9.210 5.272 -36.195 1.00 46.97 278 LYS A N 1
ATOM 2012 C CA . LYS A 1 278 ? 9.484 5.934 -37.472 1.00 46.97 278 LYS A CA 1
ATOM 2013 C C . LYS A 1 278 ? 10.775 5.331 -38.018 1.00 46.97 278 LYS A C 1
ATOM 2015 O O . LYS A 1 278 ? 11.768 5.348 -37.296 1.00 46.97 278 LYS A O 1
ATOM 2020 N N . GLY A 1 279 ? 10.724 4.860 -39.262 1.00 46.47 279 GLY A N 1
ATOM 2021 C CA . GLY A 1 279 ? 11.862 4.346 -40.027 1.00 46.47 279 GLY A CA 1
ATOM 2022 C C . GLY A 1 279 ? 11.861 2.839 -40.110 1.00 46.47 279 GLY A C 1
ATOM 2023 O O . GLY A 1 279 ? 12.520 2.231 -39.246 1.00 46.47 279 GLY A O 1
#

Sequence (279 aa):
MNIEISGNMQRASAMVSSNIVEEDADDDLDSLQKNQTYSPVNLTYTPSSARTRANMQAFIAHARKSGAGQGAQMEQLLGSVDAVGLVGGAMDGMGLDRNNVAHAYAMYWAVYWGLANKVYDRPSSRAMQAVARQAERGFASSAEFAASSEADKQMMAEELMVNALILDSVSEEAKTNKAVADQMAKASMEGSRKSGLEFDKMTLTEEGFVPKGSKGSDASDAKDAADPLSSGNALASTDGDGKDSKDGLSTTQLALIAAAAGAGLGGIFLAGKAAGRKG

Secondary structure (DSSP, 8-state):
--SHHHHHHHHHHHHHHHTTT-S---SSSTTTSTT--PPPP--B----HHHHHHHHHHHHHHHHHH-TTHHHHHHHHHHHS-HHHHHHHHHHHTT--TTBHHHHHHHHHHHHHHHHHT--SPPPHHHHHHHHHHHHHHHHT-HHHHT--HHHHHHHHHHHHHHHHHHHHHHHHHHH-HHHHHHHHHHHHHHHHHTT--GGGEEEETTEEEETTS-PPBGGG------TTGGGGGGT-----SSS---SPPHHHHHHHHHHHHT-GGGTGGGSSSS----

Foldseek 3Di:
DQQCVLVLLLQLQQQLVVVQPPDPDPDDCPVPPPDPPQDQQPQFADDDPVLLVVLLVLVLVLLVVLDPQRSVVSCVVVVVDPLLVLLCVQLVLLVHHLRGLLLLVLLLVVLLLCLLVVNLADFHSLLSVLSSVSSSVSLSPDPVSSVDDSSRSNSNSSVSSNLSLVSNVLSVVVVPDVVSSVLSNVLSCLLCVLSNHRSVQWAGASNYTHGPPDPGHHRNVDPDDDGSSVVVCVVVDPVDDPDDPPSDQDSVNSSSSSNCNSNGPSSSRPPPPDPDDDD

pLDDT: mean 73.65, std 22.06, range [26.94, 98.12]

Radius of gyration: 19.32 Å; chains: 1; bounding box: 45×60×61 Å